Protein AF-A0A3M7K3W3-F1 (afdb_monomer)

Secondary structure (DSSP, 8-state):
------TTTTS-TT---TTS--SS--TTBGGGGTT-S----HHHHHHHHHHHHHHHSTTHHHHTT-HHHHHHHHTTS-HHHHHHHHHHHHHHS-EEEETTTEEE-SSSS-HHHHHHHHHHHHHHHHT-SS--BPTTSSS-EEE---GGGTT-S--PPPPPGGGGEETTEE-S-SS---PPEEEEEPTTS-EEE-SPPTT--TTTTHHHHHHHHHHHHHHHHHHHHHHHHHH----SS---B--BTT--------TT----PPBPPP---S-----GGGS---HHHHSTTT-EEE----EEE--BTTB-----PPP----------

Solvent-accessible surface area (backbone atoms only — not comparable to full-atom values): 20918 Å² total; per-residue (Å²): 129,86,80,84,84,50,94,70,67,95,51,63,97,78,65,72,79,64,100,67,70,88,72,76,66,45,99,53,40,58,82,58,43,81,88,62,98,77,87,75,52,74,61,53,53,51,48,35,49,53,45,41,55,49,70,68,40,85,65,33,77,60,45,65,73,36,66,79,57,28,56,65,50,47,78,74,49,69,62,71,52,59,53,51,47,35,57,44,24,76,72,69,51,37,38,79,45,38,77,81,29,43,58,52,56,92,62,54,70,45,71,69,56,53,50,54,44,52,60,47,50,47,58,55,54,75,70,52,90,67,85,49,52,41,86,91,48,80,78,25,32,34,50,63,58,43,70,92,57,65,84,75,65,86,81,76,78,83,75,65,76,78,83,50,47,58,97,86,38,75,74,67,65,93,86,62,86,84,67,54,20,40,30,40,45,43,97,89,64,43,42,45,72,77,51,61,51,73,59,49,58,66,79,88,39,41,69,49,52,55,47,51,28,53,50,50,34,46,42,46,66,48,49,23,51,18,51,24,31,55,74,42,90,75,63,80,59,79,81,78,51,82,48,50,64,88,75,65,98,69,96,65,96,62,92,85,73,74,68,88,57,59,72,59,77,80,67,70,65,82,86,72,82,80,73,55,90,84,55,71,45,49,62,68,78,77,28,38,92,76,33,45,77,45,76,81,84,60,67,48,80,57,68,43,95,93,44,72,74,81,95,73,77,88,90,75,92,83,78,88,76,91,69,93,123

Mean predicted aligned error: 11.79 Å

Foldseek 3Di:
DPDDDDVPPPADPPDDPPDPDQDPQDPFAVVSPPPDDDDAAPLRVQQLVLLVVLVPDVPSLVQLPVPVSVVVSVVRDQSVVSPVQSVVCVVQQKGDSRLLQDIDHPPLQDPVLVVLLVVLLVVLVVPDPDFDADPPQVRFKTFRALPVCPPVDDDDPQDDQVVQDDPNDRPDDSVDDFAFFWWAQDPVQFIAGPGDAHRDDCPVSVSNRVSVRSSVSSCQSSVQRSVLSNPDPDDQWDRNGWDFPPPDDDPDDDSPDPDPGDTDRTDGDNDDDDPSVVRGGHCCVVCNPPTDTHHDTDMGGDADPVRNDGPDDDDDDDDDDDDPD

Organism: Aspergillus flavus (NCBI:txid5059)

Sequence (325 aa):
MPEVKLPGFGLPLDYHYGFIEIYHPHILQQEDIQLIEKWCTYREILIMRVMNDITDEPEWNRKVFDEAISAKWRSKIVANEVEWKVDHYLATGHVVVFDPGVVKSDIAISEELQNALKDDVRKLEDILTEKDYHPGSGDRVVDLRCLDIIGQGIVIPVPQEESFTSNGLKQYSWEFQWLPCDVDLLDDGSCAIVSYINNLHPQQNARLYHVIEKIISQVIPLWNTTLTCVGLNYRRIPYNGVEREGSGDDSSEDKQSRQVKTIKVPEPGKFSPPRWNSSKFDLHDEFRDTGLQIIVKLANIELTPEKPEYYGGAWHVKVPSGTNL

Radius of gyration: 26.14 Å; Cα contacts (8 Å, |Δi|>4): 321; chains: 1; bounding box: 80×49×60 Å

InterPro domains:
  IPR025340 Protein of unknown function DUF4246 [PTHR33119] (23-318)
  IPR049192 Domain of unknown function DUF4246, C-terminal [PF14033] (76-144)
  IPR049192 Domain of unknown function DUF4246, C-terminal [PF14033] (146-318)
  IPR049207 Domain of unknown function DUF4246, N-terminal [PF21666] (6-75)

Structure (mmCIF, N/CA/C/O backbone):
data_AF-A0A3M7K3W3-F1
#
_entry.id   AF-A0A3M7K3W3-F1
#
loop_
_atom_site.group_PDB
_atom_site.id
_atom_site.type_symbol
_atom_site.label_atom_id
_atom_site.label_alt_id
_atom_site.label_comp_id
_atom_site.label_asym_id
_atom_site.label_entity_id
_atom_site.label_seq_id
_atom_site.pdbx_PDB_ins_code
_atom_site.Cartn_x
_atom_site.Cartn_y
_atom_site.Cartn_z
_atom_site.occupancy
_atom_site.B_iso_or_equiv
_atom_site.auth_seq_id
_atom_site.auth_comp_id
_atom_site.auth_asym_id
_atom_site.auth_atom_id
_atom_site.pdbx_PDB_model_num
ATOM 1 N N . MET A 1 1 ? 62.101 6.338 -4.860 1.00 46.72 1 MET A N 1
ATOM 2 C CA . MET A 1 1 ? 61.291 5.934 -3.689 1.00 46.72 1 MET A CA 1
ATOM 3 C C . MET A 1 1 ? 60.789 4.522 -3.950 1.00 46.72 1 MET A C 1
ATOM 5 O O . MET A 1 1 ? 60.448 4.274 -5.101 1.00 46.72 1 MET A O 1
ATOM 9 N N . PRO A 1 2 ? 60.813 3.593 -2.979 1.00 50.84 2 PRO A N 1
ATOM 10 C CA . PRO A 1 2 ? 60.260 2.260 -3.192 1.00 50.84 2 PRO A CA 1
ATOM 11 C C . PRO A 1 2 ? 58.748 2.378 -3.401 1.00 50.84 2 PRO A C 1
ATOM 13 O O . PRO A 1 2 ? 58.056 3.040 -2.631 1.00 50.84 2 PRO A O 1
ATOM 16 N N . GLU A 1 3 ? 58.267 1.795 -4.492 1.00 64.25 3 GLU A N 1
ATOM 17 C CA . GLU A 1 3 ? 56.859 1.785 -4.869 1.00 64.25 3 GLU A CA 1
ATOM 18 C C . GLU A 1 3 ? 56.077 0.962 -3.836 1.00 64.25 3 GLU A C 1
ATOM 20 O O . GLU A 1 3 ? 56.340 -0.226 -3.635 1.00 64.25 3 GLU A O 1
ATOM 25 N N . VAL A 1 4 ? 55.166 1.614 -3.113 1.00 63.50 4 VAL A N 1
ATOM 26 C CA . VAL A 1 4 ? 54.340 0.966 -2.091 1.00 63.50 4 VAL A CA 1
ATOM 27 C C . VAL A 1 4 ? 53.358 0.026 -2.794 1.00 63.50 4 VAL A C 1
ATOM 29 O O 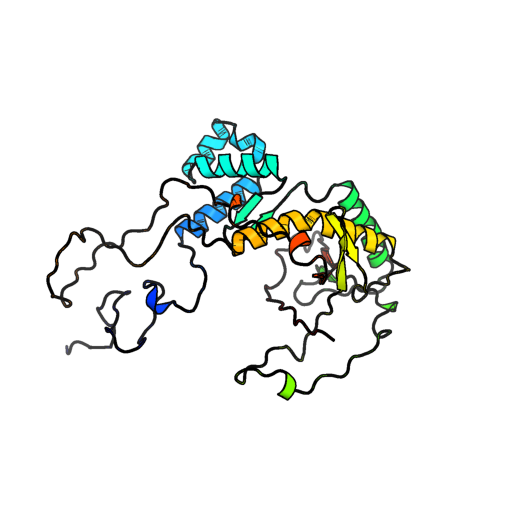. VAL A 1 4 ? 52.420 0.476 -3.446 1.00 63.50 4 VAL A O 1
ATOM 32 N N . LYS A 1 5 ? 53.574 -1.287 -2.668 1.00 57.31 5 LYS A N 1
ATOM 33 C CA . LYS A 1 5 ? 52.651 -2.320 -3.158 1.00 57.31 5 LYS A CA 1
ATOM 34 C C . LYS A 1 5 ? 51.713 -2.744 -2.032 1.00 57.31 5 LYS A C 1
ATOM 36 O O . LYS A 1 5 ? 52.063 -3.604 -1.227 1.00 57.31 5 LYS A O 1
ATOM 41 N N . LEU A 1 6 ? 50.537 -2.125 -1.969 1.00 64.12 6 LEU A N 1
ATOM 42 C CA . LEU A 1 6 ? 49.429 -2.579 -1.123 1.00 64.12 6 LEU A CA 1
ATOM 43 C C . LEU A 1 6 ? 48.460 -3.430 -1.962 1.00 64.12 6 LEU A C 1
ATOM 45 O O . LEU A 1 6 ? 48.263 -3.115 -3.140 1.00 64.12 6 LEU A O 1
ATOM 49 N N . PRO A 1 7 ? 47.832 -4.478 -1.394 1.00 61.97 7 PRO A N 1
ATOM 50 C CA . PRO A 1 7 ? 46.775 -5.219 -2.078 1.00 61.97 7 PRO A CA 1
ATOM 51 C C . PRO A 1 7 ? 45.687 -4.267 -2.596 1.00 61.97 7 PRO A C 1
ATOM 53 O O . PRO A 1 7 ? 45.143 -3.475 -1.831 1.00 61.97 7 PRO A O 1
ATOM 56 N N . GLY A 1 8 ? 45.411 -4.299 -3.904 1.00 63.28 8 GLY A N 1
ATOM 57 C CA . GLY A 1 8 ? 44.392 -3.444 -4.536 1.00 63.28 8 GLY A CA 1
ATOM 58 C C . GLY A 1 8 ? 44.883 -2.068 -5.011 1.00 63.28 8 GLY A C 1
ATOM 59 O O . GLY A 1 8 ? 44.204 -1.421 -5.804 1.00 63.28 8 GLY A O 1
ATOM 60 N N . PHE A 1 9 ? 46.063 -1.607 -4.586 1.00 66.25 9 PHE A N 1
ATOM 61 C CA . PHE A 1 9 ? 46.559 -0.272 -4.935 1.00 66.25 9 PHE A CA 1
ATOM 62 C C . PHE A 1 9 ? 46.992 -0.192 -6.407 1.00 66.25 9 PHE A C 1
ATOM 64 O O . PHE A 1 9 ? 47.833 -0.968 -6.858 1.00 66.25 9 PHE A O 1
ATOM 71 N N . GLY A 1 10 ? 46.409 0.750 -7.158 1.00 67.50 10 GLY A N 1
ATOM 72 C CA . GLY A 1 10 ? 46.642 0.919 -8.600 1.00 67.50 10 GLY A CA 1
ATOM 73 C C . GLY A 1 10 ? 45.848 -0.038 -9.498 1.00 67.50 10 GLY A C 1
ATOM 74 O O . GLY A 1 10 ? 46.000 0.012 -10.718 1.00 67.50 10 GLY A O 1
ATOM 75 N N . LEU A 1 11 ? 44.998 -0.893 -8.921 1.00 67.69 11 LEU A N 1
ATOM 76 C CA . LEU A 1 11 ? 44.129 -1.802 -9.665 1.00 67.69 11 LEU A CA 1
ATOM 77 C C . LEU A 1 11 ? 42.751 -1.158 -9.921 1.00 67.69 11 LEU A C 1
ATOM 79 O O . LEU A 1 11 ? 42.335 -0.282 -9.159 1.00 67.69 11 LEU A O 1
ATOM 83 N N . PRO A 1 12 ? 42.032 -1.553 -10.992 1.00 66.62 12 PRO A N 1
ATOM 84 C CA . PRO A 1 12 ? 40.659 -1.109 -11.229 1.00 66.62 12 PRO A CA 1
ATOM 85 C C . PRO A 1 12 ? 39.729 -1.418 -10.047 1.00 66.62 12 PRO A C 1
ATOM 87 O O . PRO A 1 12 ? 39.929 -2.402 -9.342 1.00 66.62 12 PRO A O 1
ATOM 90 N N . LEU A 1 13 ? 38.678 -0.609 -9.875 1.00 68.44 13 LEU A N 1
ATOM 91 C CA . LEU A 1 13 ? 37.694 -0.768 -8.793 1.00 68.44 13 LEU A CA 1
ATOM 92 C C . LEU A 1 13 ? 36.964 -2.126 -8.828 1.00 68.44 13 LEU A C 1
ATOM 94 O O . LEU A 1 13 ? 36.475 -2.581 -7.804 1.00 68.44 13 LEU A O 1
ATOM 98 N N . ASP A 1 14 ? 36.906 -2.762 -9.998 1.00 65.25 14 ASP A N 1
ATOM 99 C CA . ASP A 1 14 ? 36.322 -4.081 -10.251 1.00 65.25 14 ASP A CA 1
ATOM 100 C C . ASP A 1 14 ? 37.381 -5.197 -10.389 1.00 65.25 14 ASP A C 1
ATOM 102 O O . ASP A 1 14 ? 37.171 -6.201 -11.077 1.00 65.25 14 ASP A O 1
ATOM 106 N N . TYR A 1 15 ? 38.581 -4.993 -9.835 1.00 69.06 15 TYR A N 1
ATOM 107 C CA . TYR A 1 15 ? 39.631 -6.005 -9.853 1.00 69.06 15 TYR A CA 1
ATOM 108 C C . TYR A 1 15 ? 39.289 -7.158 -8.905 1.00 69.06 15 TYR A C 1
ATOM 110 O O . TYR A 1 15 ? 39.255 -6.981 -7.691 1.00 69.06 15 TYR A O 1
ATOM 118 N N . HIS A 1 16 ? 39.136 -8.354 -9.473 1.00 63.62 16 HIS A N 1
ATOM 119 C CA . HIS A 1 16 ? 38.827 -9.574 -8.734 1.00 63.62 16 HIS A CA 1
ATOM 120 C C . HIS A 1 16 ? 40.022 -10.546 -8.753 1.00 63.62 16 HIS A C 1
ATOM 122 O O . HIS A 1 16 ? 40.580 -10.842 -9.819 1.00 63.62 16 HIS A O 1
ATOM 128 N N . TYR A 1 17 ? 40.430 -11.044 -7.581 1.00 61.00 17 TYR A N 1
ATOM 129 C CA . TYR A 1 17 ? 41.612 -11.902 -7.384 1.00 61.00 17 TYR A CA 1
ATOM 130 C C . TYR A 1 17 ? 41.376 -13.379 -7.780 1.00 61.00 17 TYR A C 1
ATOM 132 O O . TYR A 1 17 ? 41.808 -14.289 -7.092 1.00 61.00 17 TYR A O 1
ATOM 140 N N . GLY A 1 18 ? 40.764 -13.657 -8.935 1.00 56.00 18 GLY A N 1
ATOM 141 C CA . GLY A 1 18 ? 40.627 -15.029 -9.456 1.00 56.00 18 GLY A CA 1
ATOM 142 C C . GLY A 1 18 ? 39.838 -16.009 -8.562 1.00 56.00 18 GLY A C 1
ATOM 143 O O . GLY A 1 18 ? 39.310 -15.647 -7.525 1.00 56.00 18 GLY A O 1
ATOM 144 N N . PHE A 1 19 ? 39.743 -17.270 -9.009 1.00 49.44 19 PHE A N 1
ATOM 145 C CA . PHE A 1 19 ? 38.803 -18.320 -8.557 1.00 49.44 19 PHE A CA 1
ATOM 146 C C . PHE A 1 19 ? 38.894 -18.788 -7.086 1.00 49.44 19 PHE A C 1
ATOM 148 O O . PHE A 1 19 ? 38.260 -19.784 -6.736 1.00 49.44 19 PHE A O 1
ATOM 155 N N . ILE A 1 20 ? 39.680 -18.139 -6.227 1.00 48.59 20 ILE A N 1
ATOM 156 C CA . ILE A 1 20 ? 39.909 -18.592 -4.851 1.00 48.59 20 ILE A CA 1
ATOM 157 C C . ILE A 1 20 ? 39.399 -17.524 -3.888 1.00 48.59 20 ILE A C 1
ATOM 159 O O . ILE A 1 20 ? 40.143 -16.625 -3.523 1.00 48.59 20 ILE A O 1
ATOM 163 N N . GLU A 1 21 ? 38.142 -17.701 -3.479 1.00 52.22 21 GLU A N 1
ATOM 164 C CA . GLU A 1 21 ? 37.478 -17.059 -2.338 1.00 52.22 21 GLU A CA 1
ATOM 165 C C . GLU A 1 21 ? 37.379 -15.520 -2.367 1.00 52.22 21 GLU A C 1
ATOM 167 O O . GLU A 1 21 ? 38.244 -14.791 -2.839 1.00 52.22 21 GLU A O 1
ATOM 172 N N . ILE A 1 22 ? 36.247 -15.023 -1.866 1.00 52.78 22 ILE A N 1
ATOM 173 C CA . ILE A 1 22 ? 35.753 -13.643 -1.962 1.00 52.78 22 ILE A CA 1
ATOM 174 C C . ILE A 1 22 ? 36.642 -12.691 -1.136 1.00 52.78 22 ILE A C 1
ATOM 176 O O . ILE A 1 22 ? 36.280 -12.230 -0.052 1.00 52.78 22 ILE A O 1
ATOM 180 N N . TYR A 1 23 ? 37.845 -12.399 -1.618 1.00 51.50 23 TYR A N 1
ATOM 181 C CA . TYR A 1 23 ? 38.693 -11.354 -1.064 1.00 51.50 23 TYR A CA 1
ATOM 182 C C . TYR A 1 23 ? 38.291 -10.017 -1.693 1.00 51.50 23 TYR A C 1
ATOM 184 O O . TYR A 1 23 ? 38.601 -9.750 -2.850 1.00 51.50 23 TYR A O 1
ATOM 192 N N . HIS A 1 24 ? 37.640 -9.169 -0.887 1.00 60.25 24 HIS A N 1
ATOM 193 C CA . HIS A 1 24 ? 37.162 -7.816 -1.226 1.00 60.25 24 HIS A CA 1
ATOM 194 C C . HIS A 1 24 ? 35.937 -7.771 -2.162 1.00 60.25 24 HIS A C 1
ATOM 196 O O . HIS A 1 24 ? 36.046 -7.247 -3.271 1.00 60.25 24 HIS A O 1
ATOM 202 N N . PRO A 1 25 ? 34.761 -8.256 -1.709 1.00 60.06 25 PRO A N 1
ATOM 203 C CA . PRO A 1 25 ? 33.539 -8.183 -2.505 1.00 60.06 25 PRO A CA 1
ATOM 204 C C . PRO A 1 25 ? 33.200 -6.731 -2.850 1.00 60.06 25 PRO A C 1
ATOM 206 O O . PRO A 1 25 ? 33.285 -5.843 -1.992 1.00 60.06 25 PRO A O 1
ATOM 209 N N . HIS A 1 26 ? 32.782 -6.484 -4.091 1.00 67.31 26 HIS A N 1
ATOM 210 C CA . HIS A 1 26 ? 32.361 -5.158 -4.536 1.00 67.31 26 HIS A CA 1
ATOM 211 C C . HIS A 1 26 ? 31.050 -5.197 -5.331 1.00 67.31 26 HIS A C 1
ATOM 213 O O . HIS A 1 26 ? 30.749 -6.138 -6.056 1.00 67.31 26 HIS A O 1
ATOM 219 N N . ILE A 1 27 ? 30.283 -4.103 -5.284 1.00 67.25 27 ILE A N 1
ATOM 220 C CA . ILE A 1 27 ? 28.938 -3.999 -5.892 1.00 67.25 27 ILE A CA 1
ATOM 221 C C . ILE A 1 27 ? 28.925 -3.968 -7.438 1.00 67.25 27 ILE A C 1
ATOM 223 O O . ILE A 1 27 ? 27.902 -3.710 -8.063 1.00 67.25 27 ILE A O 1
ATOM 227 N N . LEU A 1 28 ? 30.077 -4.193 -8.070 1.00 69.94 28 LEU A N 1
ATOM 228 C CA . LEU A 1 28 ? 30.257 -4.086 -9.525 1.00 69.94 28 LEU A CA 1
ATOM 229 C C . LEU A 1 28 ? 30.249 -5.440 -10.257 1.00 69.94 28 LEU A C 1
ATOM 231 O O . LEU A 1 28 ? 30.181 -5.453 -11.484 1.00 69.94 28 LEU A O 1
ATOM 235 N N . GLN A 1 29 ? 30.347 -6.565 -9.542 1.00 67.44 29 GLN A N 1
ATOM 236 C CA . GLN A 1 29 ? 30.322 -7.915 -10.121 1.00 67.44 29 GLN A CA 1
ATOM 237 C C . GLN A 1 29 ? 29.202 -8.715 -9.491 1.00 67.44 29 GLN A C 1
ATOM 239 O O . GLN A 1 29 ? 29.095 -8.731 -8.279 1.00 67.44 29 GLN A O 1
ATOM 244 N N . GLN A 1 30 ? 28.366 -9.370 -10.291 1.00 64.69 30 GLN A N 1
ATOM 245 C CA . GLN A 1 30 ? 27.182 -10.068 -9.790 1.00 64.69 30 GLN A CA 1
ATOM 246 C C . GLN A 1 30 ? 27.538 -11.211 -8.820 1.00 64.69 30 GLN A C 1
ATOM 248 O O . GLN A 1 30 ? 26.777 -11.503 -7.896 1.00 64.69 30 GLN A O 1
ATOM 253 N N . GLU A 1 31 ? 28.696 -11.839 -9.012 1.00 64.25 31 GLU A N 1
ATOM 254 C CA . GLU A 1 31 ? 29.191 -12.973 -8.234 1.00 64.25 31 GLU A CA 1
ATOM 255 C C . GLU A 1 31 ? 29.542 -12.594 -6.790 1.00 64.25 31 GLU A C 1
ATOM 257 O O . GLU A 1 31 ? 29.311 -13.387 -5.880 1.00 64.25 31 GLU A O 1
ATOM 262 N N . ASP A 1 32 ? 30.016 -11.368 -6.566 1.00 63.84 32 ASP A N 1
ATOM 263 C CA . ASP A 1 32 ? 30.368 -10.848 -5.237 1.00 63.84 32 ASP A CA 1
ATOM 264 C C . ASP A 1 32 ? 29.145 -10.435 -4.414 1.00 63.84 32 ASP A C 1
ATOM 266 O O . ASP A 1 32 ? 29.259 -10.058 -3.245 1.00 63.84 32 ASP A O 1
ATOM 270 N N . ILE A 1 33 ? 27.963 -10.489 -5.027 1.00 60.44 33 ILE A N 1
ATOM 271 C CA . ILE A 1 33 ? 26.745 -9.944 -4.453 1.00 60.44 33 ILE A CA 1
ATOM 272 C C . ILE A 1 33 ? 25.611 -10.964 -4.398 1.00 60.44 33 ILE A C 1
ATOM 274 O O . ILE A 1 33 ? 24.443 -10.621 -4.306 1.00 60.44 33 ILE A O 1
ATOM 278 N N . GLN A 1 34 ? 25.940 -12.250 -4.324 1.00 54.53 34 GLN A N 1
ATOM 279 C CA . GLN A 1 34 ? 24.981 -13.359 -4.200 1.00 54.53 34 GLN A CA 1
ATOM 280 C C . GLN A 1 34 ? 24.011 -13.283 -2.993 1.00 54.53 34 GLN A C 1
ATOM 282 O O . GLN A 1 34 ? 23.126 -14.125 -2.880 1.00 54.53 34 GLN A O 1
ATOM 287 N N . LEU A 1 35 ? 24.139 -12.287 -2.107 1.00 52.16 35 LEU A N 1
ATOM 288 C CA . LE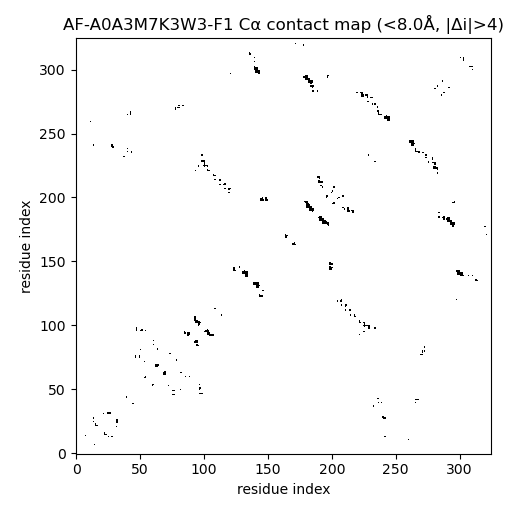U A 1 35 ? 23.322 -12.111 -0.902 1.00 52.16 35 LEU A CA 1
ATOM 289 C C . LEU A 1 35 ? 22.160 -11.105 -1.028 1.00 52.16 35 LEU A C 1
ATOM 291 O O . LEU A 1 35 ? 21.452 -10.919 -0.041 1.00 52.16 35 LEU A O 1
ATOM 295 N N . ILE A 1 36 ? 21.931 -10.446 -2.175 1.00 56.06 36 ILE A N 1
ATOM 296 C CA . ILE A 1 36 ? 20.749 -9.566 -2.337 1.00 56.06 36 ILE A CA 1
ATOM 297 C C . ILE A 1 36 ? 19.933 -9.955 -3.572 1.00 56.06 36 ILE A C 1
ATOM 299 O O . ILE A 1 36 ? 20.443 -10.074 -4.686 1.00 56.06 36 ILE A O 1
ATOM 303 N N . GLU A 1 37 ? 18.631 -10.136 -3.350 1.00 56.75 37 GLU A N 1
ATOM 304 C CA . GLU A 1 37 ? 17.681 -10.702 -4.313 1.00 56.75 37 GLU A CA 1
ATOM 305 C C . GLU A 1 37 ? 17.361 -9.762 -5.494 1.00 56.75 37 GLU A C 1
ATOM 307 O O . GLU A 1 37 ? 17.099 -10.231 -6.606 1.00 56.75 37 GLU A O 1
ATOM 312 N N . LYS A 1 38 ? 17.418 -8.431 -5.304 1.00 65.12 38 LYS A N 1
ATOM 313 C CA . LYS A 1 38 ? 17.091 -7.445 -6.355 1.00 65.12 38 LYS A CA 1
ATOM 314 C C . LYS A 1 38 ? 17.958 -6.182 -6.277 1.00 65.12 38 LYS A C 1
ATOM 316 O O . LYS A 1 38 ? 17.969 -5.476 -5.274 1.00 65.12 38 LYS A O 1
ATOM 321 N N . TRP A 1 39 ? 18.628 -5.866 -7.385 1.00 71.88 39 TRP A N 1
ATOM 322 C CA . TRP A 1 39 ? 19.461 -4.671 -7.570 1.00 71.88 39 TRP A CA 1
ATOM 323 C C . TRP A 1 39 ? 18.747 -3.656 -8.448 1.00 71.88 39 TRP A C 1
ATOM 325 O O . TRP A 1 39 ? 18.176 -4.028 -9.473 1.00 71.88 39 TRP A O 1
ATOM 335 N N . CYS A 1 40 ? 18.841 -2.375 -8.096 1.00 78.19 40 CYS A N 1
ATOM 336 C CA . CYS A 1 40 ? 18.400 -1.279 -8.955 1.00 78.19 40 CYS A CA 1
ATOM 337 C C . CYS A 1 40 ? 19.615 -0.449 -9.365 1.00 78.19 40 CYS A C 1
ATOM 339 O O . CYS A 1 40 ? 20.380 0.002 -8.512 1.00 78.19 40 CYS A O 1
ATOM 341 N N . THR A 1 41 ? 19.799 -0.226 -10.667 1.00 82.19 41 THR A N 1
ATOM 342 C CA . THR A 1 41 ? 20.822 0.711 -11.142 1.00 82.19 41 THR A CA 1
ATOM 343 C C . THR A 1 41 ? 20.467 2.132 -10.692 1.00 82.19 41 THR A C 1
ATOM 345 O O . THR A 1 41 ? 19.303 2.457 -10.460 1.00 82.19 41 THR A O 1
ATOM 348 N N . TYR A 1 42 ? 21.453 3.028 -10.600 1.00 83.38 42 TYR A N 1
ATOM 349 C CA . TYR A 1 42 ? 21.171 4.437 -10.293 1.00 83.38 42 TYR A CA 1
A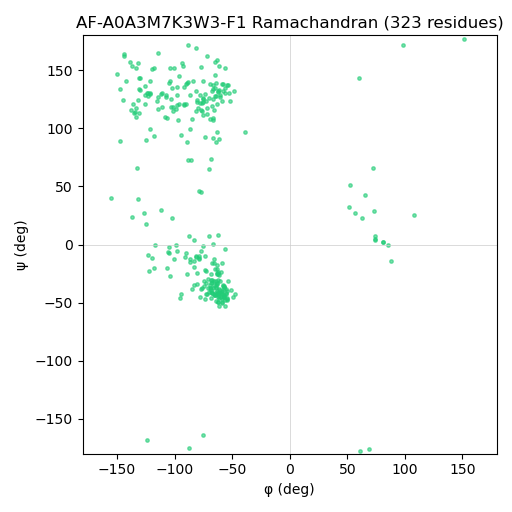TOM 350 C C . TYR A 1 42 ? 20.160 5.047 -11.280 1.00 83.38 42 TYR A C 1
ATOM 352 O O . TYR A 1 42 ? 19.256 5.783 -10.888 1.00 83.38 42 TYR A O 1
ATOM 360 N N . ARG A 1 43 ? 20.268 4.674 -12.561 1.00 84.88 43 ARG A N 1
ATOM 361 C CA . ARG A 1 43 ? 19.339 5.080 -13.614 1.00 84.88 43 ARG A CA 1
ATOM 362 C C . ARG A 1 43 ? 17.915 4.583 -13.356 1.00 84.88 43 ARG A C 1
ATOM 364 O O . ARG A 1 43 ? 16.979 5.357 -13.514 1.00 84.88 43 ARG A O 1
ATOM 371 N N . GLU A 1 44 ? 17.763 3.343 -12.899 1.00 85.25 44 GLU A N 1
ATOM 372 C CA . GLU A 1 44 ? 16.476 2.764 -12.505 1.00 85.25 44 GLU A CA 1
ATOM 373 C C . GLU A 1 44 ? 15.833 3.531 -11.340 1.00 85.25 44 GLU A C 1
ATOM 375 O O . GLU A 1 44 ? 14.662 3.897 -11.405 1.00 85.25 44 GLU A O 1
ATOM 380 N N . ILE A 1 45 ? 16.618 3.875 -10.314 1.00 86.75 45 ILE A N 1
ATOM 381 C CA . ILE A 1 45 ? 16.149 4.682 -9.175 1.00 86.75 45 ILE A CA 1
ATOM 382 C C . ILE A 1 45 ? 15.646 6.054 -9.640 1.00 86.75 45 ILE A C 1
ATOM 384 O O . ILE A 1 45 ? 14.617 6.527 -9.160 1.00 86.75 45 ILE A O 1
ATOM 388 N N . LEU A 1 46 ? 16.349 6.698 -10.576 1.00 87.38 46 LEU A N 1
ATOM 389 C CA . LEU A 1 46 ? 15.910 7.977 -11.135 1.00 87.38 46 LEU A CA 1
ATOM 390 C C . LEU A 1 46 ? 14.599 7.844 -11.914 1.00 87.38 46 LEU A C 1
ATOM 392 O O . LEU A 1 46 ? 13.720 8.681 -11.734 1.00 87.38 46 LEU A O 1
ATOM 396 N N . ILE A 1 47 ? 14.443 6.802 -12.735 1.00 86.06 47 ILE A N 1
ATOM 397 C CA . ILE A 1 47 ? 13.199 6.572 -13.486 1.00 86.06 47 ILE A CA 1
ATOM 398 C C . ILE A 1 47 ? 12.030 6.361 -12.521 1.00 86.06 47 ILE A C 1
ATOM 400 O O . ILE A 1 47 ? 11.000 7.013 -12.680 1.00 86.06 47 ILE A O 1
ATOM 404 N N . MET A 1 48 ? 12.203 5.537 -11.482 1.00 87.75 48 MET A N 1
ATOM 405 C CA . MET A 1 48 ? 11.165 5.324 -10.469 1.00 87.75 48 MET A CA 1
ATOM 406 C C . MET A 1 48 ? 10.801 6.613 -9.717 1.00 87.75 48 MET A C 1
ATOM 408 O O . MET A 1 48 ? 9.628 6.850 -9.448 1.00 87.75 48 MET A O 1
ATOM 412 N N . ARG A 1 49 ? 11.776 7.483 -9.415 1.00 89.00 49 ARG A N 1
ATOM 413 C CA . ARG A 1 49 ? 11.505 8.792 -8.794 1.00 89.00 49 ARG A CA 1
ATOM 414 C C . ARG A 1 49 ? 10.679 9.696 -9.697 1.00 89.00 49 ARG A C 1
ATOM 416 O O . ARG A 1 49 ? 9.668 10.217 -9.252 1.00 89.00 49 ARG A O 1
ATOM 423 N N . VAL A 1 50 ? 11.058 9.833 -10.969 1.00 87.62 50 VAL A N 1
ATOM 424 C CA . VAL A 1 50 ? 10.273 10.651 -11.907 1.00 87.62 50 VAL A CA 1
ATOM 425 C C . VAL A 1 50 ? 8.880 10.045 -12.112 1.00 87.62 50 VAL A C 1
ATOM 427 O O . VAL A 1 50 ? 7.908 10.783 -12.235 1.00 87.62 50 VAL A O 1
ATOM 430 N N . MET A 1 51 ? 8.753 8.714 -12.108 1.00 87.44 51 MET A N 1
ATOM 431 C CA . MET A 1 51 ? 7.451 8.052 -12.166 1.00 87.44 51 MET A CA 1
ATOM 432 C C . MET A 1 51 ? 6.591 8.368 -10.939 1.00 87.44 51 MET A C 1
ATOM 434 O O . MET A 1 51 ? 5.403 8.652 -11.088 1.00 87.44 51 MET A O 1
ATOM 438 N N . ASN A 1 52 ? 7.181 8.356 -9.742 1.00 90.69 52 ASN A N 1
ATOM 439 C CA . ASN A 1 52 ? 6.501 8.782 -8.523 1.00 90.69 52 ASN A CA 1
ATOM 440 C C . ASN A 1 52 ? 6.019 10.231 -8.642 1.00 90.69 52 ASN A C 1
ATOM 442 O O . ASN A 1 52 ? 4.831 10.471 -8.460 1.00 90.69 52 ASN A O 1
ATOM 446 N N . ASP A 1 53 ? 6.900 11.146 -9.055 1.00 89.44 53 ASP A N 1
ATOM 447 C CA . ASP A 1 53 ? 6.572 12.566 -9.219 1.00 89.44 53 ASP A CA 1
ATOM 448 C C . ASP A 1 53 ? 5.419 12.774 -10.213 1.00 89.44 53 ASP A C 1
ATOM 450 O O . ASP A 1 53 ? 4.485 13.516 -9.932 1.00 89.44 53 ASP A O 1
ATOM 454 N N . ILE A 1 54 ? 5.444 12.095 -11.368 1.00 87.69 54 ILE A N 1
ATOM 455 C CA . ILE A 1 54 ? 4.358 12.183 -12.357 1.00 87.69 54 ILE A CA 1
ATOM 456 C C . ILE A 1 54 ? 3.054 11.666 -11.767 1.00 87.69 54 ILE A C 1
ATOM 458 O O . ILE A 1 54 ? 2.017 12.288 -11.950 1.00 87.69 54 ILE A O 1
ATOM 462 N N . THR A 1 55 ? 3.092 10.526 -11.086 1.00 89.62 55 THR A N 1
ATOM 463 C CA . THR A 1 55 ? 1.881 9.889 -10.558 1.00 89.62 55 THR A CA 1
ATOM 464 C C . THR A 1 55 ? 1.371 10.543 -9.267 1.00 89.62 55 THR A C 1
ATOM 466 O O . THR A 1 55 ? 0.293 10.179 -8.815 1.00 89.62 55 THR A O 1
ATOM 469 N N . ASP A 1 56 ? 2.130 11.453 -8.644 1.00 90.44 56 ASP A N 1
ATOM 470 C CA . ASP A 1 56 ? 1.696 12.304 -7.517 1.00 90.44 56 ASP A CA 1
ATOM 471 C C . ASP A 1 56 ? 1.007 13.595 -7.995 1.00 90.44 56 ASP A C 1
ATOM 473 O O . ASP A 1 56 ? 0.329 14.272 -7.219 1.00 90.44 56 ASP A O 1
ATOM 477 N N . GLU A 1 57 ? 1.149 13.954 -9.274 1.00 89.06 57 GLU A N 1
ATOM 478 C CA . GLU A 1 57 ? 0.466 15.116 -9.834 1.00 89.06 57 GLU A CA 1
ATOM 479 C C . GLU A 1 57 ? -1.057 14.888 -9.885 1.00 89.06 57 GLU A C 1
ATOM 481 O O . GLU A 1 57 ? -1.525 13.878 -10.425 1.00 89.06 57 GLU A O 1
ATOM 486 N N . PRO A 1 58 ? -1.876 15.853 -9.428 1.00 88.38 58 PRO A N 1
ATOM 487 C CA . PRO A 1 58 ? -3.325 15.756 -9.557 1.00 88.38 58 PRO A CA 1
ATOM 488 C C . PRO A 1 58 ? -3.739 15.556 -11.017 1.00 88.38 58 PRO A C 1
ATOM 490 O O . PRO A 1 58 ? -3.241 16.254 -11.905 1.00 88.38 58 PRO A O 1
ATOM 493 N N . GLU A 1 59 ? -4.664 14.630 -11.270 1.00 87.88 59 GLU A N 1
ATOM 494 C CA . GLU A 1 59 ? -5.140 14.281 -12.619 1.00 87.88 59 GLU A CA 1
ATOM 495 C C . GLU A 1 59 ? -4.030 13.834 -13.598 1.00 87.88 59 GLU A C 1
ATOM 497 O O . GLU A 1 59 ? -4.173 13.992 -14.817 1.00 87.88 59 GLU A O 1
ATOM 502 N N . TRP A 1 60 ? -2.914 13.279 -13.109 1.00 88.62 60 TRP A N 1
ATOM 503 C CA . TRP A 1 60 ? -1.805 12.800 -13.950 1.00 88.62 60 TRP A CA 1
ATOM 504 C C . TRP A 1 60 ? -2.259 11.865 -15.081 1.00 88.62 60 TRP A C 1
ATOM 506 O O . TRP A 1 60 ? -1.796 11.982 -16.217 1.00 88.62 60 TRP A O 1
ATOM 516 N N . ASN A 1 61 ? -3.230 10.996 -14.788 1.00 85.75 61 ASN A N 1
ATOM 517 C CA . ASN A 1 61 ? -3.821 10.029 -15.710 1.00 85.75 61 ASN A CA 1
ATOM 518 C C . ASN A 1 61 ? -4.553 10.683 -16.894 1.00 85.75 61 ASN A C 1
ATOM 520 O O . ASN A 1 61 ? -4.741 10.048 -17.927 1.00 85.75 61 ASN A O 1
ATOM 524 N N . ARG A 1 62 ? -4.959 11.951 -16.767 1.00 85.88 62 ARG A N 1
ATOM 525 C CA . ARG A 1 62 ? -5.521 12.755 -17.865 1.00 85.88 62 ARG A CA 1
ATOM 526 C C . ARG A 1 62 ? -4.440 13.596 -18.535 1.00 85.88 62 ARG A C 1
ATOM 528 O O . ARG A 1 62 ? -4.388 13.677 -19.759 1.00 85.88 62 ARG A O 1
ATOM 535 N N . LYS A 1 63 ? -3.569 14.204 -17.726 1.00 85.94 63 LYS A N 1
ATOM 536 C CA . LYS A 1 63 ? -2.495 15.104 -18.171 1.00 85.94 63 LYS A CA 1
ATOM 537 C C . LYS A 1 63 ? -1.451 14.413 -19.057 1.00 85.94 63 LYS A C 1
ATOM 539 O O . LYS A 1 63 ? -0.854 15.090 -19.887 1.00 85.94 63 LYS A O 1
ATOM 544 N N . VAL A 1 64 ? -1.271 13.092 -18.949 1.00 80.25 64 VAL A N 1
ATOM 545 C CA . VAL A 1 64 ? -0.359 12.323 -19.825 1.00 80.25 64 VAL A CA 1
ATOM 546 C C . VAL A 1 64 ? -0.753 12.345 -21.309 1.00 80.25 64 VAL A C 1
ATOM 548 O O . VAL A 1 64 ? 0.050 12.004 -22.172 1.00 80.25 64 VAL A O 1
ATOM 551 N N . PHE A 1 65 ? -1.997 12.701 -21.629 1.00 78.62 65 PHE A N 1
ATOM 552 C CA . PHE A 1 65 ? -2.458 12.800 -23.016 1.00 78.62 65 PHE A CA 1
ATOM 553 C C . PHE A 1 65 ? -2.418 14.239 -23.542 1.00 78.62 65 PHE A C 1
ATOM 555 O O . PHE A 1 65 ? -2.656 14.471 -24.726 1.00 78.62 65 PHE A O 1
ATOM 562 N N . ASP A 1 66 ? -2.103 15.215 -22.686 1.00 83.44 66 ASP A N 1
ATOM 563 C CA . ASP A 1 66 ? -1.852 16.589 -23.107 1.00 83.44 66 ASP A CA 1
ATOM 564 C C . ASP A 1 66 ? -0.425 16.688 -23.655 1.00 83.44 66 ASP A C 1
ATOM 566 O O . ASP A 1 66 ? 0.549 16.465 -22.936 1.00 83.44 66 ASP A O 1
ATOM 570 N N . GLU A 1 67 ? -0.288 17.025 -24.936 1.00 80.50 67 GLU A N 1
ATOM 571 C CA . GLU A 1 67 ? 1.009 17.059 -25.618 1.00 80.50 67 GLU A CA 1
ATOM 572 C C . GLU A 1 67 ? 1.970 18.101 -25.016 1.00 80.50 67 GLU A C 1
ATOM 574 O O . GLU A 1 67 ? 3.176 17.863 -24.946 1.00 80.50 67 GLU A O 1
ATOM 579 N N . ALA A 1 68 ? 1.466 19.234 -24.517 1.00 81.88 68 ALA A N 1
ATOM 580 C CA . ALA A 1 68 ? 2.300 20.282 -23.931 1.00 81.88 68 ALA A CA 1
ATOM 581 C C . ALA A 1 68 ? 2.829 19.891 -22.542 1.00 81.88 68 ALA A C 1
ATOM 583 O O . ALA A 1 68 ? 3.964 20.234 -22.189 1.00 81.88 68 ALA A O 1
ATOM 584 N N . ILE A 1 69 ? 2.030 19.169 -21.752 1.00 77.81 69 ILE A N 1
ATOM 585 C CA . ILE A 1 69 ? 2.451 18.622 -20.454 1.00 77.81 69 ILE A CA 1
ATOM 586 C C . ILE A 1 69 ? 3.386 17.429 -20.671 1.00 77.81 69 ILE A C 1
ATOM 588 O O . ILE A 1 69 ? 4.486 17.378 -20.115 1.00 77.81 69 ILE A O 1
ATOM 592 N N . SER A 1 70 ? 3.000 16.519 -21.556 1.00 73.19 70 SER A N 1
ATOM 593 C CA . SER A 1 70 ? 3.731 15.285 -21.841 1.00 73.19 70 SER A CA 1
ATOM 594 C C . SER A 1 70 ? 5.080 15.549 -22.486 1.00 73.19 70 SER A C 1
ATOM 596 O O . SER A 1 70 ? 6.042 14.866 -22.155 1.00 73.19 70 SER A O 1
ATOM 598 N N . ALA A 1 71 ? 5.220 16.578 -23.325 1.00 75.75 71 ALA A N 1
ATOM 599 C CA . ALA A 1 71 ? 6.520 16.992 -23.852 1.00 75.75 71 ALA A CA 1
ATOM 600 C C . ALA A 1 71 ? 7.520 17.352 -22.735 1.00 75.75 71 ALA A C 1
ATOM 602 O O . ALA A 1 71 ? 8.706 17.028 -22.836 1.00 75.75 71 ALA A O 1
ATOM 603 N N . LYS A 1 72 ? 7.054 17.950 -21.627 1.00 75.56 72 LYS A N 1
ATOM 604 C CA . LYS A 1 72 ? 7.907 18.233 -20.459 1.00 75.56 72 LYS A CA 1
ATOM 605 C C . LYS A 1 72 ? 8.323 16.943 -19.749 1.00 75.56 72 LYS A C 1
ATOM 607 O O . LYS A 1 72 ? 9.473 16.835 -19.324 1.00 75.56 72 LYS A O 1
ATOM 612 N N . TRP A 1 73 ? 7.430 15.957 -19.662 1.00 72.00 73 TRP A N 1
ATOM 613 C CA . TRP A 1 73 ? 7.688 14.657 -19.026 1.00 72.00 73 TRP A CA 1
ATOM 614 C C . TRP A 1 73 ? 8.544 13.712 -19.889 1.00 72.00 73 TRP A C 1
ATOM 616 O O . TRP A 1 73 ? 9.451 13.062 -19.370 1.00 72.00 73 TRP A O 1
ATOM 626 N N . ARG A 1 74 ? 8.350 13.699 -21.214 1.00 67.38 74 ARG A N 1
ATOM 627 C CA . ARG A 1 74 ? 9.098 12.885 -22.195 1.00 67.38 74 ARG A CA 1
ATOM 628 C C . ARG A 1 74 ? 10.585 13.225 -22.258 1.00 67.38 74 ARG A C 1
ATOM 630 O O . ARG A 1 74 ? 11.389 12.366 -22.593 1.00 67.38 74 ARG A O 1
ATOM 637 N N . SER A 1 75 ? 10.976 14.441 -21.874 1.00 64.56 75 SER A N 1
ATOM 638 C CA . SER A 1 75 ? 12.396 14.790 -21.714 1.00 64.56 75 SER A CA 1
ATOM 639 C C . SER A 1 75 ? 13.096 14.020 -20.578 1.00 64.56 75 SER A C 1
ATOM 641 O O . SER A 1 75 ? 14.323 14.043 -20.494 1.00 64.56 75 SER A O 1
ATOM 643 N N . LYS A 1 76 ? 12.332 13.333 -19.710 1.00 59.03 76 LYS A N 1
ATOM 644 C CA . LYS A 1 76 ? 12.820 12.669 -18.493 1.00 59.03 76 LYS A CA 1
ATOM 645 C C . LYS A 1 76 ? 12.619 11.141 -18.465 1.00 59.03 76 LYS A C 1
ATOM 647 O O . LYS A 1 76 ? 13.315 10.494 -17.687 1.00 59.03 76 LYS A O 1
ATOM 652 N N . ILE A 1 77 ? 11.710 10.556 -19.264 1.00 66.62 77 ILE A N 1
ATOM 653 C CA . ILE A 1 77 ? 11.347 9.112 -19.232 1.00 66.62 77 ILE A CA 1
ATOM 654 C C . ILE A 1 77 ? 11.044 8.552 -20.644 1.00 66.62 77 ILE A C 1
ATOM 656 O O . ILE A 1 77 ? 10.789 9.292 -21.592 1.00 66.62 77 ILE A O 1
ATOM 660 N N . VAL A 1 78 ? 11.028 7.219 -20.766 1.00 66.31 78 VAL A N 1
ATOM 661 C CA . VAL A 1 78 ? 10.499 6.439 -21.896 1.00 66.31 78 VAL A CA 1
ATOM 662 C C . VAL A 1 78 ? 8.967 6.589 -22.011 1.00 66.31 78 VAL A C 1
ATOM 664 O O . VAL A 1 78 ? 8.227 6.032 -21.206 1.00 66.31 78 VAL A O 1
ATOM 667 N N . ALA A 1 79 ? 8.485 7.308 -23.032 1.00 68.69 79 ALA A N 1
ATOM 668 C CA . ALA A 1 79 ? 7.064 7.654 -23.230 1.00 68.69 79 ALA A CA 1
ATOM 669 C C . ALA A 1 79 ? 6.077 6.474 -23.077 1.00 68.69 79 ALA A C 1
ATOM 671 O O . ALA A 1 79 ? 5.062 6.607 -22.399 1.00 68.69 79 ALA A O 1
ATOM 672 N N . ASN A 1 80 ? 6.419 5.307 -23.633 1.00 80.56 80 ASN A N 1
ATOM 673 C CA . ASN A 1 80 ? 5.551 4.124 -23.651 1.00 80.56 80 ASN A CA 1
ATOM 674 C C . ASN A 1 80 ? 5.202 3.586 -22.253 1.00 80.56 80 ASN A C 1
ATOM 676 O O . ASN A 1 80 ? 4.195 2.904 -22.090 1.00 80.56 80 ASN A O 1
ATOM 680 N N . GLU A 1 81 ? 6.047 3.835 -21.251 1.00 84.69 81 GLU A N 1
ATOM 681 C CA . GLU A 1 81 ? 5.797 3.339 -19.900 1.00 84.69 81 GLU A CA 1
ATOM 682 C C . GLU A 1 81 ? 4.672 4.103 -19.205 1.00 84.69 81 GLU A C 1
ATOM 684 O O . GLU A 1 81 ? 3.834 3.498 -18.538 1.00 84.69 81 GLU A O 1
ATOM 689 N N . VAL A 1 82 ? 4.656 5.430 -19.354 1.00 82.75 82 VAL A N 1
ATOM 690 C CA . VAL A 1 82 ? 3.656 6.275 -18.693 1.00 82.75 82 VAL A CA 1
ATOM 691 C C . VAL A 1 82 ? 2.272 5.997 -19.282 1.00 82.75 82 VAL A C 1
ATOM 693 O O . VAL A 1 82 ? 1.313 5.844 -18.533 1.00 82.75 82 VAL A O 1
ATOM 696 N N . GLU A 1 83 ? 2.189 5.842 -20.607 1.00 83.62 83 GLU A N 1
ATOM 697 C CA . GLU A 1 83 ? 0.960 5.447 -21.309 1.00 83.62 83 GLU A CA 1
ATOM 698 C C . GLU A 1 83 ? 0.449 4.088 -20.809 1.00 83.62 83 GLU A C 1
ATOM 700 O O . GLU A 1 83 ? -0.699 3.978 -20.382 1.00 83.62 83 GLU A O 1
ATOM 705 N N . TRP A 1 84 ? 1.324 3.079 -20.737 1.00 86.88 84 TRP A N 1
ATOM 706 C CA . TRP A 1 84 ? 0.950 1.760 -20.224 1.00 86.88 84 TRP A CA 1
ATOM 707 C C . TRP A 1 84 ? 0.470 1.795 -18.763 1.00 86.88 84 TRP A C 1
ATOM 709 O O . TRP A 1 84 ? -0.484 1.103 -18.403 1.00 86.88 84 TRP A O 1
ATOM 719 N N . LYS A 1 85 ? 1.099 2.609 -17.904 1.00 87.75 85 LYS A N 1
ATOM 720 C CA . LYS A 1 85 ? 0.657 2.773 -16.510 1.00 87.75 85 LYS A CA 1
ATOM 721 C C . LYS A 1 85 ? -0.696 3.473 -16.410 1.00 87.75 85 LYS A C 1
ATOM 723 O O . LYS A 1 85 ? -1.442 3.161 -15.484 1.00 87.75 85 LYS A O 1
ATOM 728 N N . VAL A 1 86 ? -1.037 4.368 -17.339 1.00 86.94 86 VAL A N 1
ATOM 729 C CA . VAL A 1 86 ? -2.386 4.946 -17.403 1.00 86.94 86 VAL A CA 1
ATOM 730 C C . VAL A 1 86 ? -3.414 3.912 -17.820 1.00 86.94 86 VAL A C 1
ATOM 732 O O . VAL A 1 86 ? -4.434 3.804 -17.145 1.00 86.94 86 VAL A O 1
ATOM 735 N N . ASP A 1 87 ? -3.141 3.110 -18.848 1.00 86.19 87 ASP A N 1
ATOM 736 C CA . ASP A 1 87 ? -4.049 2.029 -19.246 1.00 86.19 87 ASP A CA 1
ATOM 737 C C . ASP A 1 87 ? -4.302 1.062 -18.083 1.00 86.19 87 ASP A C 1
ATOM 739 O O . ASP A 1 87 ? -5.445 0.692 -17.807 1.00 86.19 87 ASP A O 1
ATOM 743 N N . HIS A 1 88 ? -3.246 0.703 -17.346 1.00 87.88 88 HIS A N 1
ATOM 744 C CA . HIS A 1 88 ? -3.393 -0.105 -16.142 1.00 87.88 88 HIS A CA 1
ATOM 745 C C . HIS A 1 88 ? -4.225 0.596 -15.066 1.00 87.88 88 HIS A C 1
ATOM 747 O O . HIS A 1 88 ? -5.169 -0.003 -14.561 1.00 87.88 88 HIS A O 1
ATOM 753 N N . TYR A 1 89 ? -3.921 1.856 -14.748 1.00 88.88 89 TYR A N 1
ATOM 754 C CA . TYR A 1 89 ? -4.654 2.623 -13.741 1.00 88.88 89 TYR A CA 1
ATOM 755 C C . TYR A 1 89 ? -6.142 2.748 -14.081 1.00 88.88 89 TYR A C 1
ATOM 757 O O . TYR A 1 89 ? -6.989 2.601 -13.205 1.00 88.88 89 TYR A O 1
ATOM 765 N N . LEU A 1 90 ? -6.484 2.969 -15.352 1.00 87.88 90 LEU A N 1
ATOM 766 C CA . LEU A 1 90 ? -7.873 3.011 -15.809 1.00 87.88 90 LEU A CA 1
ATOM 767 C C . LEU A 1 90 ? -8.569 1.649 -15.685 1.00 87.88 90 LEU A C 1
ATOM 769 O O . LEU A 1 90 ? -9.774 1.607 -15.445 1.00 87.88 90 LEU A O 1
ATOM 773 N N . ALA A 1 91 ? -7.830 0.548 -15.834 1.00 87.69 91 ALA A N 1
ATOM 774 C CA . ALA A 1 91 ? -8.366 -0.803 -15.711 1.00 87.69 91 ALA A CA 1
ATOM 775 C C . ALA A 1 91 ? -8.511 -1.278 -14.254 1.00 87.69 91 ALA A C 1
ATOM 777 O O . ALA A 1 91 ? -9.429 -2.042 -13.960 1.00 87.69 91 ALA A O 1
ATOM 778 N N . THR A 1 92 ? -7.613 -0.872 -13.351 1.00 88.94 92 THR A N 1
ATOM 779 C CA . THR A 1 92 ? -7.507 -1.445 -11.992 1.00 88.94 92 THR A CA 1
ATOM 780 C C . THR A 1 92 ? -7.717 -0.448 -10.859 1.00 88.94 92 THR A C 1
ATOM 782 O O . THR A 1 92 ? -7.839 -0.850 -9.701 1.00 88.94 92 THR A O 1
ATOM 785 N N . GLY A 1 93 ? -7.731 0.848 -11.162 1.00 90.56 93 GLY A N 1
ATOM 786 C CA . GLY A 1 93 ? -7.838 1.923 -10.182 1.00 90.56 93 GLY A CA 1
ATOM 787 C C . GLY A 1 93 ? -6.574 2.171 -9.359 1.00 90.56 93 GLY A C 1
ATOM 788 O O . GLY A 1 93 ? -6.622 2.945 -8.406 1.00 90.56 93 GLY A O 1
ATOM 789 N N . HIS A 1 94 ? -5.447 1.532 -9.677 1.00 92.56 94 HIS A N 1
ATOM 790 C CA . HIS A 1 94 ? -4.187 1.710 -8.955 1.00 92.56 94 HIS A CA 1
ATOM 791 C C . HIS A 1 94 ? -2.980 1.644 -9.892 1.00 92.56 94 HIS A C 1
ATOM 793 O O . HIS A 1 94 ? -3.067 1.184 -11.028 1.00 92.56 94 HIS A O 1
ATOM 799 N N . VAL A 1 95 ? -1.838 2.150 -9.431 1.00 92.12 95 VAL A N 1
ATOM 800 C CA . VAL A 1 95 ? -0.608 2.236 -10.222 1.00 92.12 95 VAL A CA 1
ATOM 801 C C . VAL A 1 95 ? 0.575 1.682 -9.441 1.00 92.12 95 VAL A C 1
ATOM 803 O O . VAL A 1 95 ? 0.780 2.005 -8.271 1.00 92.12 95 VAL A O 1
ATOM 806 N N . VAL A 1 96 ? 1.379 0.851 -10.105 1.00 89.69 96 VAL A N 1
ATOM 807 C CA . VAL A 1 96 ? 2.684 0.416 -9.592 1.00 89.69 96 VAL A CA 1
ATOM 808 C C . VAL A 1 96 ? 3.675 1.551 -9.795 1.00 89.69 96 VAL A C 1
ATOM 810 O O . VAL A 1 96 ? 3.968 1.922 -10.933 1.00 89.69 96 VAL A O 1
ATOM 813 N N . VAL A 1 97 ? 4.189 2.110 -8.709 1.00 86.44 97 VAL A N 1
ATOM 814 C CA . VAL A 1 97 ? 5.090 3.268 -8.746 1.00 86.44 97 VAL A CA 1
ATOM 815 C C . VAL A 1 97 ? 6.544 2.833 -8.709 1.00 86.44 97 VAL A C 1
ATOM 817 O O . VAL A 1 97 ? 7.350 3.299 -9.511 1.00 86.44 97 VAL A O 1
ATOM 820 N N . PHE A 1 98 ? 6.859 1.900 -7.811 1.00 82.94 98 PHE A N 1
ATOM 821 C CA . PHE A 1 98 ? 8.187 1.316 -7.706 1.00 82.94 98 PHE A CA 1
ATOM 822 C C . PHE A 1 98 ? 8.10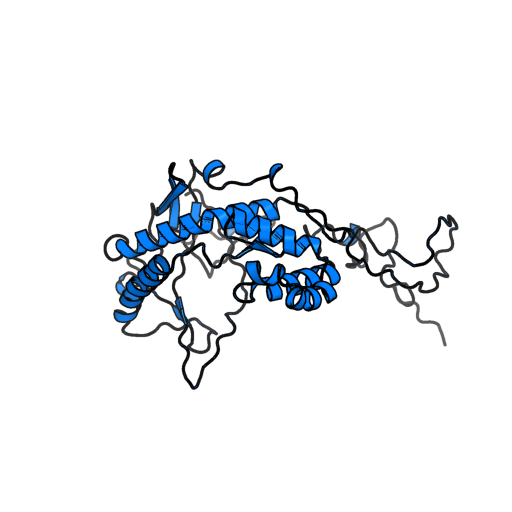1 -0.171 -8.045 1.00 82.94 98 PHE A C 1
ATOM 824 O O . PHE A 1 98 ? 7.367 -0.925 -7.403 1.00 82.94 98 PHE A O 1
ATOM 831 N N . ASP A 1 99 ? 8.887 -0.595 -9.034 1.00 76.50 99 ASP A N 1
ATOM 832 C CA . ASP A 1 99 ? 8.927 -1.971 -9.547 1.00 76.50 99 ASP A CA 1
ATOM 833 C C . ASP A 1 99 ? 9.295 -3.056 -8.501 1.00 76.50 99 ASP A C 1
ATOM 835 O O . ASP A 1 99 ? 9.040 -4.238 -8.748 1.00 76.50 99 ASP A O 1
ATOM 839 N N . PRO A 1 100 ? 9.863 -2.738 -7.318 1.00 76.31 100 PRO A N 1
ATOM 840 C CA . PRO A 1 100 ? 9.897 -3.648 -6.168 1.00 76.31 100 PRO A CA 1
ATOM 841 C C . PRO A 1 100 ? 8.537 -3.971 -5.522 1.00 76.31 100 PRO A C 1
ATOM 843 O O . PRO A 1 100 ? 8.519 -4.725 -4.558 1.00 76.31 100 PRO A O 1
ATOM 846 N N . GLY A 1 101 ? 7.419 -3.434 -6.021 1.00 84.19 101 GLY A N 1
ATOM 847 C CA . GLY A 1 101 ? 6.069 -3.763 -5.545 1.00 84.19 101 GLY A CA 1
ATOM 848 C C . GLY A 1 101 ? 5.385 -2.664 -4.737 1.00 84.19 101 GLY A C 1
ATOM 849 O O . GLY A 1 101 ? 4.503 -2.954 -3.937 1.00 84.19 101 GLY A O 1
ATOM 850 N N . VAL A 1 102 ? 5.746 -1.396 -4.933 1.00 89.06 102 VAL A N 1
ATOM 851 C CA . VAL A 1 102 ? 5.026 -0.285 -4.291 1.00 89.06 102 VAL A CA 1
ATOM 852 C C . VAL A 1 102 ? 3.890 0.169 -5.197 1.00 89.06 102 VAL A C 1
ATOM 854 O O . VAL A 1 102 ? 4.122 0.586 -6.335 1.00 89.06 102 VAL A O 1
ATOM 857 N N . VAL A 1 103 ? 2.669 0.107 -4.674 1.00 92.06 103 VAL A N 1
ATOM 858 C CA . VAL A 1 103 ? 1.426 0.406 -5.389 1.00 92.06 103 VAL A CA 1
ATOM 859 C C . VAL A 1 103 ? 0.689 1.530 -4.672 1.00 92.06 103 VAL A C 1
ATOM 861 O O . VAL A 1 103 ? 0.647 1.546 -3.443 1.00 92.06 103 VAL A O 1
ATOM 864 N N . LYS A 1 104 ? 0.091 2.455 -5.427 1.00 93.12 104 LYS A N 1
ATOM 865 C CA . LYS A 1 104 ? -0.784 3.500 -4.878 1.00 93.12 104 LYS A CA 1
ATOM 866 C C . LYS A 1 104 ? -2.093 3.616 -5.647 1.00 93.12 104 LYS A C 1
ATOM 868 O O . LYS A 1 104 ? -2.173 3.247 -6.819 1.00 93.12 104 LYS A O 1
ATOM 873 N N . SER A 1 105 ? -3.107 4.148 -4.979 1.00 93.44 105 SER A N 1
ATOM 874 C CA . SER A 1 105 ? -4.412 4.456 -5.555 1.00 93.44 105 SER A CA 1
ATOM 875 C C . SER A 1 105 ? -5.001 5.676 -4.868 1.00 93.44 105 SER A C 1
ATOM 877 O O . SER A 1 105 ? -5.034 5.723 -3.639 1.00 93.44 105 SER A O 1
ATOM 879 N N . ASP A 1 106 ? -5.528 6.603 -5.663 1.00 90.38 106 ASP A N 1
ATOM 880 C CA . ASP A 1 106 ? -6.254 7.774 -5.161 1.00 90.38 106 ASP A CA 1
ATOM 881 C C . ASP A 1 106 ? -7.759 7.506 -5.008 1.00 90.38 106 ASP A C 1
ATOM 883 O O . ASP A 1 106 ? -8.495 8.345 -4.493 1.00 90.38 106 ASP A O 1
ATOM 887 N N . ILE A 1 107 ? -8.233 6.342 -5.471 1.00 92.06 107 ILE A N 1
ATOM 888 C CA . ILE A 1 107 ? -9.664 6.019 -5.557 1.00 92.06 107 ILE A CA 1
ATOM 889 C C . ILE A 1 107 ? -10.065 4.754 -4.797 1.00 92.06 107 ILE A C 1
ATOM 891 O O . ILE A 1 107 ? -11.259 4.503 -4.657 1.00 92.06 107 ILE A O 1
ATOM 895 N N . ALA A 1 108 ? -9.104 3.967 -4.297 1.00 94.62 108 ALA A N 1
ATOM 896 C CA . ALA A 1 108 ? -9.391 2.721 -3.584 1.00 94.62 108 ALA A CA 1
ATOM 897 C C . ALA A 1 108 ? -10.279 2.954 -2.352 1.00 94.62 108 ALA A C 1
ATOM 899 O O . ALA A 1 108 ? -11.199 2.185 -2.088 1.00 94.62 108 ALA A O 1
ATOM 900 N N . ILE A 1 109 ? -10.039 4.040 -1.611 1.00 96.25 109 ILE A N 1
ATOM 901 C CA . ILE A 1 109 ? -10.820 4.388 -0.421 1.00 96.25 109 ILE A CA 1
ATOM 902 C C . ILE A 1 109 ? -11.699 5.596 -0.733 1.00 96.25 109 ILE A C 1
ATOM 904 O O . ILE A 1 109 ? -11.203 6.718 -0.859 1.00 96.25 109 ILE A O 1
ATOM 908 N N . SER A 1 110 ? -13.012 5.373 -0.820 1.00 96.56 110 SER A N 1
ATOM 909 C CA . SER A 1 110 ? -13.983 6.433 -1.101 1.00 96.56 110 SER A CA 1
ATOM 910 C C . SER A 1 110 ? -13.983 7.521 -0.023 1.00 96.56 110 SER A C 1
ATOM 912 O O . SER A 1 110 ? -13.693 7.261 1.146 1.00 96.56 110 SER A O 1
ATOM 914 N N . GLU A 1 111 ? -14.373 8.742 -0.394 1.00 96.88 111 GLU A N 1
ATOM 915 C CA . GLU A 1 111 ? -14.499 9.859 0.552 1.00 96.88 111 GLU A CA 1
ATOM 916 C C . GLU A 1 111 ? -15.468 9.532 1.704 1.00 96.88 111 GLU A C 1
ATOM 918 O O . GLU A 1 111 ? -15.207 9.868 2.858 1.00 96.88 111 GLU A O 1
ATOM 923 N N . GLU A 1 112 ? -16.547 8.799 1.416 1.00 97.62 112 GLU A N 1
ATOM 924 C CA . GLU A 1 112 ? -17.483 8.301 2.429 1.00 97.62 112 GLU A CA 1
ATOM 925 C C . GLU A 1 112 ? -16.779 7.414 3.464 1.00 97.62 112 GLU A C 1
ATOM 927 O O . GLU A 1 112 ? -16.952 7.611 4.667 1.00 97.62 112 GLU A O 1
ATOM 932 N N . LEU A 1 113 ? -15.951 6.468 3.012 1.00 97.56 113 LEU A N 1
ATOM 933 C CA . LEU A 1 113 ? -15.239 5.550 3.896 1.00 97.56 113 LEU A CA 1
ATOM 934 C C . LEU A 1 113 ? -14.135 6.266 4.687 1.00 97.56 113 LEU A C 1
ATOM 936 O O . LEU A 1 113 ? -13.966 6.004 5.879 1.00 97.56 113 LEU A O 1
ATOM 940 N N . GLN A 1 114 ? -13.441 7.225 4.065 1.00 96.81 114 GLN A N 1
ATOM 941 C CA . GLN A 1 114 ? -12.484 8.094 4.757 1.00 96.81 114 GLN A CA 1
ATOM 942 C C . GLN A 1 114 ? -13.163 8.897 5.874 1.00 96.81 114 GLN A C 1
ATOM 944 O O . GLN A 1 114 ? -12.637 8.985 6.984 1.00 96.81 114 GLN A O 1
ATOM 949 N N . ASN A 1 115 ? -14.332 9.477 5.602 1.00 97.56 115 ASN A N 1
ATOM 950 C CA . ASN A 1 115 ? -15.085 10.242 6.594 1.00 97.56 115 ASN A CA 1
ATOM 951 C C . ASN A 1 115 ? -15.644 9.335 7.696 1.00 97.56 115 ASN A C 1
ATOM 953 O O . ASN A 1 115 ? -15.542 9.679 8.872 1.00 97.56 115 ASN A O 1
ATOM 957 N N . ALA A 1 116 ? -16.130 8.139 7.350 1.00 97.62 116 ALA A N 1
ATOM 958 C CA . ALA A 1 116 ? -16.581 7.156 8.329 1.00 97.62 116 ALA A CA 1
ATOM 959 C C . ALA A 1 116 ? -15.468 6.759 9.312 1.00 97.62 116 ALA A C 1
ATOM 961 O O . ALA A 1 116 ? -15.735 6.706 10.517 1.00 97.62 116 ALA A O 1
ATOM 962 N N . LEU A 1 117 ? -14.242 6.551 8.808 1.00 96.19 117 LEU A N 1
ATOM 963 C CA . LEU A 1 117 ? -13.051 6.304 9.623 1.00 96.19 117 LEU A CA 1
ATOM 964 C C . LEU A 1 117 ? -12.755 7.493 10.537 1.00 96.19 117 LEU A C 1
ATOM 966 O O . LEU A 1 117 ? -12.653 7.308 11.746 1.00 96.19 117 LEU A O 1
ATOM 970 N N . LYS A 1 118 ? -12.666 8.711 9.987 1.00 95.00 118 LYS A N 1
ATOM 971 C CA . LYS A 1 118 ? -12.395 9.931 10.770 1.00 95.00 118 LYS A CA 1
ATOM 972 C C . LYS A 1 118 ? -13.404 10.119 11.904 1.00 95.00 118 LYS A C 1
ATOM 974 O O . LYS A 1 118 ? -13.008 10.450 13.017 1.00 95.00 118 LYS A O 1
ATOM 979 N N . ASP A 1 119 ? -14.687 9.888 11.643 1.00 94.44 119 ASP A N 1
ATOM 980 C CA . ASP A 1 119 ? -15.742 10.061 12.642 1.00 94.44 119 ASP A CA 1
ATOM 981 C C . ASP A 1 119 ? -15.685 9.026 13.771 1.00 94.44 119 ASP A C 1
ATOM 983 O O . ASP A 1 119 ? -15.991 9.360 14.916 1.00 94.44 119 ASP A O 1
ATOM 987 N N . ASP A 1 120 ? -15.299 7.779 13.488 1.00 92.81 120 ASP A N 1
ATOM 988 C CA . ASP A 1 120 ? -15.124 6.772 14.542 1.00 92.81 120 ASP A CA 1
ATOM 989 C C . ASP A 1 120 ? -13.826 6.957 15.320 1.00 92.81 120 ASP A C 1
ATOM 991 O O . ASP A 1 120 ? -13.816 6.800 16.539 1.00 92.81 120 ASP A O 1
ATOM 995 N N . VAL A 1 121 ? -12.752 7.330 14.630 1.00 90.75 121 VAL A N 1
ATOM 996 C CA . VAL A 1 121 ? -11.454 7.620 15.239 1.00 90.75 121 VAL A CA 1
ATOM 997 C C . VAL A 1 121 ? -11.547 8.840 16.161 1.00 90.75 121 VAL A C 1
ATOM 999 O O . VAL A 1 121 ? -10.981 8.810 17.250 1.00 90.75 121 VAL A O 1
ATOM 1002 N N . ARG A 1 122 ? -12.331 9.869 15.805 1.00 89.56 122 ARG A N 1
ATOM 1003 C CA . ARG A 1 122 ? -12.570 11.041 16.668 1.00 89.56 122 ARG A CA 1
ATOM 1004 C C . ARG A 1 122 ? -13.138 10.650 18.034 1.00 89.56 122 ARG A C 1
ATOM 1006 O O . ARG A 1 122 ? -12.703 11.182 19.043 1.00 89.56 122 ARG A O 1
ATOM 1013 N N . LYS A 1 123 ? -14.029 9.655 18.091 1.00 87.38 123 LYS A N 1
ATOM 1014 C CA . LYS A 1 123 ? -14.582 9.160 19.366 1.00 87.38 123 LYS A CA 1
ATOM 1015 C C . LYS A 1 123 ? -13.516 8.526 20.257 1.00 87.38 123 LYS A C 1
ATOM 1017 O O . LYS A 1 123 ? -13.655 8.570 21.471 1.00 87.38 123 LYS A O 1
ATOM 1022 N N . LEU A 1 124 ? -12.488 7.911 19.663 1.00 84.44 124 LEU A N 1
ATOM 1023 C CA . LEU A 1 124 ? -11.349 7.372 20.410 1.00 84.44 124 LEU A CA 1
ATOM 1024 C C . LEU A 1 124 ? -10.452 8.486 20.942 1.00 84.44 124 LEU A C 1
ATOM 1026 O O . LEU A 1 124 ? -9.873 8.329 22.006 1.00 84.44 124 LEU A O 1
ATOM 1030 N N . GLU A 1 125 ? -10.334 9.597 20.220 1.00 83.38 125 GLU A N 1
ATOM 1031 C CA . GLU A 1 125 ? -9.592 10.767 20.685 1.00 83.38 125 GLU A CA 1
ATOM 1032 C C . GLU A 1 125 ? -10.342 11.500 21.806 1.00 83.38 125 GLU A C 1
ATOM 1034 O O . GLU A 1 125 ? -9.738 11.840 22.819 1.00 83.38 125 GLU A O 1
ATOM 1039 N N . ASP A 1 126 ? -11.660 11.669 21.673 1.00 82.69 126 ASP A N 1
ATOM 1040 C CA . ASP A 1 126 ? -12.500 12.400 22.633 1.00 82.69 126 ASP A CA 1
ATOM 1041 C C . ASP A 1 126 ? -12.515 11.764 24.038 1.00 82.69 126 ASP A C 1
ATOM 1043 O O . ASP A 1 126 ? -12.797 12.444 25.025 1.00 82.69 126 ASP A O 1
ATOM 1047 N N . ILE A 1 127 ? -12.217 10.463 24.144 1.00 80.00 127 ILE A N 1
ATOM 1048 C CA . ILE A 1 127 ? -12.121 9.750 25.429 1.00 80.00 127 ILE A CA 1
ATOM 1049 C C . ILE A 1 127 ? -10.728 9.838 26.072 1.00 80.00 127 ILE A C 1
ATOM 1051 O O . ILE A 1 127 ? -10.582 9.480 27.242 1.00 80.00 127 ILE A O 1
ATOM 1055 N N . LEU A 1 128 ? -9.700 10.302 25.351 1.00 75.25 128 LEU A N 1
ATOM 1056 C CA . LEU A 1 128 ? -8.348 10.431 25.895 1.00 75.25 128 LEU A CA 1
ATOM 1057 C C . LEU A 1 128 ? -8.270 11.642 26.829 1.00 75.25 128 LEU A C 1
ATOM 1059 O O . LEU A 1 128 ? -8.317 12.794 26.401 1.00 75.25 128 LEU A O 1
ATOM 1063 N N . THR A 1 129 ? -8.102 11.381 28.124 1.00 74.44 129 THR A N 1
ATOM 1064 C CA . THR A 1 129 ? -7.857 12.423 29.135 1.00 74.44 129 THR A CA 1
ATOM 1065 C C . THR A 1 129 ? -6.433 12.973 29.070 1.00 74.44 129 THR A C 1
ATOM 1067 O O . THR A 1 129 ? -6.216 14.155 29.333 1.00 74.44 129 THR A O 1
ATOM 1070 N N . GLU A 1 130 ? -5.471 12.136 28.684 1.00 80.56 130 GLU A N 1
ATOM 1071 C CA . GLU A 1 130 ? -4.073 12.490 28.450 1.00 80.56 130 GLU A CA 1
ATOM 1072 C C . GLU A 1 130 ? -3.635 11.941 27.086 1.00 80.56 130 GLU A C 1
ATOM 1074 O O . GLU A 1 130 ? -3.909 10.785 26.750 1.00 80.56 130 GLU A O 1
ATOM 1079 N N . LYS A 1 131 ? -2.978 12.782 26.279 1.00 82.62 131 LYS A N 1
ATOM 1080 C CA . LYS A 1 131 ? -2.511 12.398 24.942 1.00 82.62 131 LYS A CA 1
ATOM 1081 C C . LYS A 1 131 ? -1.204 11.617 25.047 1.00 82.62 131 LYS A C 1
ATOM 1083 O O . LYS A 1 131 ? -0.207 12.132 25.549 1.00 82.62 131 LYS A O 1
ATOM 1088 N N . ASP A 1 132 ? -1.205 10.398 24.520 1.00 82.50 132 ASP A N 1
ATOM 1089 C CA . ASP A 1 132 ? -0.010 9.564 24.398 1.00 82.50 132 ASP A CA 1
ATOM 1090 C C . ASP A 1 132 ? 0.729 9.890 23.098 1.00 82.50 132 ASP A C 1
ATOM 1092 O O . ASP A 1 132 ? 0.341 9.446 22.017 1.00 82.50 132 ASP A O 1
ATOM 1096 N N . TYR A 1 133 ? 1.776 10.707 23.184 1.00 84.94 133 TYR A N 1
ATOM 1097 C CA . TYR A 1 133 ? 2.562 11.063 22.007 1.00 84.94 133 TYR A CA 1
ATOM 1098 C C . TYR A 1 133 ? 3.579 9.978 21.658 1.00 84.94 133 TYR A C 1
ATOM 1100 O O . TYR A 1 133 ? 4.372 9.543 22.494 1.00 84.94 133 TYR A O 1
ATOM 1108 N N . HIS A 1 134 ? 3.620 9.604 20.380 1.00 81.88 134 HIS A N 1
ATOM 1109 C CA . HIS A 1 134 ? 4.553 8.613 19.875 1.00 81.88 134 HIS A CA 1
ATOM 1110 C C . HIS A 1 134 ? 6.002 9.086 20.098 1.00 81.88 134 HIS A C 1
ATOM 1112 O O . HIS A 1 134 ? 6.348 10.204 19.675 1.00 81.88 134 HIS A O 1
ATOM 1118 N N . PRO A 1 135 ? 6.874 8.262 20.711 1.00 80.94 135 PRO A N 1
ATOM 1119 C CA . PRO A 1 135 ? 8.259 8.633 20.972 1.00 80.94 135 PRO A CA 1
ATOM 1120 C C . PRO A 1 135 ? 8.992 9.075 19.702 1.00 80.94 135 PRO A C 1
ATOM 1122 O O . PRO A 1 135 ? 8.857 8.475 18.637 1.00 80.94 135 PRO A O 1
ATOM 1125 N N . GLY A 1 136 ? 9.772 10.152 19.805 1.00 78.69 136 GLY A N 1
ATOM 1126 C CA . GLY A 1 136 ? 10.529 10.690 18.671 1.00 78.69 136 GLY A CA 1
ATOM 1127 C C . GLY A 1 136 ? 9.691 11.427 17.616 1.00 78.69 136 GLY A C 1
ATOM 1128 O O . GLY A 1 136 ? 10.257 11.889 16.629 1.00 78.69 136 GLY A O 1
ATOM 1129 N N . SER A 1 137 ? 8.376 11.603 17.812 1.00 79.19 137 SER A N 1
ATOM 1130 C CA . SER A 1 137 ? 7.536 12.422 16.915 1.00 79.19 137 SER A CA 1
ATOM 1131 C C . SER A 1 137 ? 7.665 13.937 17.149 1.00 79.19 137 SER A C 1
ATOM 1133 O O . SER A 1 137 ? 7.221 14.744 16.325 1.00 79.19 137 SER A O 1
ATOM 1135 N N . GLY A 1 138 ? 8.286 14.334 18.266 1.00 80.12 138 GLY A N 1
ATOM 1136 C CA . GLY A 1 138 ? 8.334 15.724 18.721 1.00 80.12 138 GLY A CA 1
ATOM 1137 C C . GLY A 1 138 ? 6.948 16.250 19.092 1.00 80.12 138 GLY A C 1
ATOM 1138 O O . GLY A 1 138 ? 6.609 17.366 18.702 1.00 80.12 138 GLY A O 1
ATOM 1139 N N . ASP A 1 139 ? 6.153 15.431 19.784 1.00 84.19 139 ASP A N 1
ATOM 1140 C CA . ASP A 1 139 ? 4.761 15.676 20.190 1.00 84.19 139 ASP A CA 1
ATOM 1141 C C . ASP A 1 139 ? 3.864 16.094 19.018 1.00 84.19 139 ASP A C 1
ATOM 1143 O O . ASP A 1 139 ? 3.224 17.144 19.047 1.00 84.19 139 ASP A O 1
ATOM 1147 N N . ARG A 1 140 ? 3.899 15.306 17.935 1.00 85.38 140 ARG A N 1
ATOM 1148 C CA . ARG A 1 140 ? 3.045 15.504 16.747 1.00 85.38 140 ARG A CA 1
ATOM 1149 C C . ARG A 1 140 ? 2.177 14.305 16.417 1.00 85.38 140 ARG A C 1
ATOM 1151 O O . ARG A 1 140 ? 1.195 14.462 15.712 1.00 85.38 140 ARG A O 1
ATOM 1158 N N . VAL A 1 141 ? 2.556 13.109 16.857 1.00 83.06 141 VAL A N 1
ATOM 1159 C CA . VAL A 1 141 ? 1.803 11.887 16.567 1.00 83.06 141 VAL A CA 1
ATOM 1160 C C . VAL A 1 141 ? 1.191 11.398 17.860 1.00 83.06 141 VAL A C 1
ATOM 1162 O O . VAL A 1 141 ? 1.940 11.086 18.778 1.00 83.06 141 VAL A O 1
ATOM 1165 N N . VAL A 1 142 ? -0.132 11.330 17.929 1.00 84.19 142 VAL A N 1
ATOM 1166 C CA . VAL A 1 142 ? -0.868 10.794 19.076 1.00 84.19 142 VAL A CA 1
ATOM 1167 C C . VAL A 1 142 ? -1.256 9.356 18.774 1.00 84.19 142 VAL A C 1
ATOM 1169 O O . VAL A 1 142 ? -1.957 9.093 17.794 1.00 84.19 142 VAL A O 1
ATOM 1172 N N . ASP A 1 143 ? -0.784 8.425 19.598 1.00 82.75 143 ASP A N 1
ATOM 1173 C CA . ASP A 1 143 ? -1.166 7.021 19.516 1.00 82.75 143 ASP A CA 1
ATOM 1174 C C . ASP A 1 143 ? -2.570 6.845 20.113 1.00 82.75 143 ASP A C 1
ATOM 1176 O O . ASP A 1 143 ? -2.830 7.156 21.278 1.00 82.75 143 ASP A O 1
ATOM 1180 N N . LEU A 1 144 ? -3.499 6.328 19.308 1.00 78.69 144 LEU A N 1
ATOM 1181 C CA . LEU A 1 144 ? -4.889 6.160 19.722 1.00 78.69 144 LEU A CA 1
ATOM 1182 C C . LEU A 1 144 ? -5.059 4.795 20.385 1.00 78.69 144 LEU A C 1
ATOM 1184 O O . LEU A 1 144 ? -5.353 3.792 19.733 1.00 78.69 144 LEU A O 1
ATOM 1188 N N . ARG A 1 145 ? -4.823 4.758 21.698 1.00 70.75 145 ARG A N 1
ATOM 1189 C CA . ARG A 1 145 ? -5.024 3.572 22.539 1.00 70.75 145 ARG A CA 1
ATOM 1190 C C . ARG A 1 145 ? -6.323 3.717 23.318 1.00 70.75 145 ARG A C 1
ATOM 1192 O O . ARG A 1 145 ? -6.542 4.746 23.948 1.00 70.75 145 ARG A O 1
ATOM 1199 N N . CYS A 1 146 ? -7.147 2.675 23.370 1.00 63.41 146 CYS A N 1
ATOM 1200 C CA . CYS A 1 146 ? -8.207 2.625 24.371 1.00 63.41 146 CYS A CA 1
ATOM 1201 C C . CYS A 1 146 ? -7.561 2.336 25.740 1.00 63.41 146 CYS A C 1
ATOM 1203 O O . CYS A 1 146 ? -7.293 1.185 26.081 1.00 63.41 146 CYS A O 1
ATOM 1205 N N . LEU A 1 147 ? -7.230 3.394 26.490 1.00 63.69 147 LEU A N 1
ATOM 1206 C CA . LEU A 1 147 ? -6.524 3.289 27.776 1.00 63.69 147 LEU A CA 1
ATOM 1207 C C . LEU A 1 147 ? -7.319 2.479 28.809 1.00 63.69 147 LEU A C 1
ATOM 1209 O O . LEU A 1 147 ? -6.720 1.755 29.600 1.00 63.69 147 LEU A O 1
ATOM 1213 N N . ASP A 1 148 ? -8.652 2.532 28.743 1.00 63.41 148 ASP A N 1
ATOM 1214 C CA . ASP A 1 148 ? -9.539 1.834 29.677 1.00 63.41 148 ASP A CA 1
ATOM 1215 C C . ASP A 1 148 ? -9.377 0.309 29.641 1.00 63.41 148 ASP A C 1
ATOM 1217 O O . ASP A 1 148 ? -9.639 -0.353 30.643 1.00 63.41 148 ASP A O 1
ATOM 1221 N N . ILE A 1 149 ? -8.935 -0.262 28.516 1.00 63.03 149 ILE A N 1
ATOM 1222 C CA . ILE A 1 149 ? -8.821 -1.718 28.326 1.00 63.03 149 ILE A CA 1
ATOM 1223 C C . ILE A 1 149 ? -7.382 -2.239 28.389 1.00 63.03 149 ILE A C 1
ATOM 1225 O O . ILE A 1 149 ? -7.166 -3.454 28.317 1.00 63.03 149 ILE A O 1
ATOM 1229 N N . ILE A 1 150 ? -6.390 -1.357 28.555 1.00 62.62 150 ILE A N 1
ATOM 1230 C CA . ILE A 1 150 ? -4.993 -1.773 28.714 1.00 62.62 150 ILE A CA 1
ATOM 1231 C C . ILE A 1 150 ? -4.871 -2.651 29.966 1.00 62.62 150 ILE A C 1
ATOM 1233 O O . ILE A 1 150 ? -5.292 -2.279 31.058 1.00 62.62 150 ILE A O 1
ATOM 1237 N N . GLY A 1 151 ? -4.283 -3.839 29.802 1.00 62.12 151 GLY A N 1
ATOM 1238 C CA . GLY A 1 151 ? -4.048 -4.780 30.902 1.00 62.12 151 GLY A CA 1
ATOM 1239 C C . GLY A 1 151 ? -5.254 -5.634 31.308 1.00 62.12 151 GLY A C 1
ATOM 1240 O O . GLY A 1 151 ? -5.119 -6.446 32.218 1.00 62.12 151 GLY A O 1
ATOM 1241 N N . GLN A 1 152 ? -6.405 -5.511 30.634 1.00 65.38 152 GLN A N 1
ATOM 1242 C CA . GLN A 1 152 ? -7.559 -6.394 30.871 1.00 65.38 152 GLN A CA 1
ATOM 1243 C C . GLN A 1 152 ? -7.457 -7.750 30.139 1.00 65.38 152 GLN A C 1
ATOM 1245 O O . GLN A 1 152 ? -8.267 -8.644 30.377 1.00 65.38 152 GLN A O 1
ATOM 1250 N N . GLY A 1 153 ? -6.481 -7.906 29.238 1.00 64.75 153 GLY A N 1
ATOM 1251 C CA . GLY A 1 153 ? -6.225 -9.148 28.503 1.00 64.75 153 GLY A CA 1
ATOM 1252 C C . GLY A 1 153 ? -5.417 -10.181 29.295 1.00 64.75 153 GLY A C 1
ATOM 1253 O O . GLY A 1 153 ? -4.835 -9.892 30.340 1.00 64.75 153 GLY A O 1
ATOM 1254 N N . ILE A 1 154 ? -5.347 -11.404 28.768 1.00 63.34 154 ILE A N 1
ATOM 1255 C CA . ILE A 1 154 ? -4.490 -12.460 29.318 1.00 63.34 154 ILE A CA 1
ATOM 1256 C C . ILE A 1 154 ? -3.052 -12.198 28.865 1.00 63.34 154 ILE A C 1
ATOM 1258 O O . ILE A 1 154 ? -2.767 -12.160 27.670 1.00 63.34 154 ILE A O 1
ATOM 1262 N N . VAL A 1 155 ? -2.136 -12.040 29.821 1.00 66.19 155 VAL A N 1
ATOM 1263 C CA . VAL A 1 155 ? -0.701 -11.950 29.531 1.00 66.19 155 VAL A CA 1
ATOM 1264 C C . VAL A 1 155 ? -0.186 -13.351 29.212 1.00 66.19 155 VAL A C 1
ATOM 1266 O O . VAL A 1 155 ? -0.188 -14.230 30.075 1.00 66.19 155 VAL A O 1
ATOM 1269 N N . ILE A 1 156 ? 0.249 -13.561 27.970 1.00 63.88 156 ILE A N 1
ATOM 1270 C CA . ILE A 1 156 ? 0.911 -14.802 27.562 1.00 63.88 156 ILE A CA 1
ATOM 1271 C C . ILE A 1 156 ? 2.266 -14.877 28.290 1.00 63.88 156 ILE A C 1
ATOM 1273 O O . ILE A 1 156 ? 2.978 -13.869 28.339 1.00 63.88 156 ILE A O 1
ATOM 1277 N N . PRO A 1 157 ? 2.638 -16.026 28.888 1.00 68.56 157 PRO A N 1
ATOM 1278 C CA . PRO A 1 157 ? 3.933 -16.169 29.541 1.00 68.56 157 PRO A CA 1
ATOM 1279 C C . PRO A 1 157 ? 5.068 -15.897 28.551 1.00 68.56 157 PRO A C 1
ATOM 1281 O O . PRO A 1 157 ? 5.035 -16.357 27.410 1.00 68.56 157 PRO A O 1
ATOM 1284 N N . VAL A 1 158 ? 6.086 -15.165 29.009 1.00 69.00 158 VAL A N 1
ATOM 1285 C CA . VAL A 1 158 ? 7.285 -14.892 28.210 1.00 69.00 158 VAL A CA 1
ATOM 1286 C C . VAL A 1 158 ? 7.925 -16.235 27.828 1.00 69.00 158 VAL A C 1
ATOM 1288 O O . VAL A 1 158 ? 8.211 -17.033 28.728 1.00 69.00 158 VAL A O 1
ATOM 1291 N N . PRO A 1 159 ? 8.131 -16.523 26.529 1.00 67.31 159 PRO A N 1
ATOM 1292 C CA . PRO A 1 159 ? 8.725 -17.787 26.116 1.00 67.31 159 PRO A CA 1
ATOM 1293 C C . PRO A 1 159 ? 10.168 -17.941 26.632 1.00 67.31 159 PRO A C 1
ATOM 1295 O O 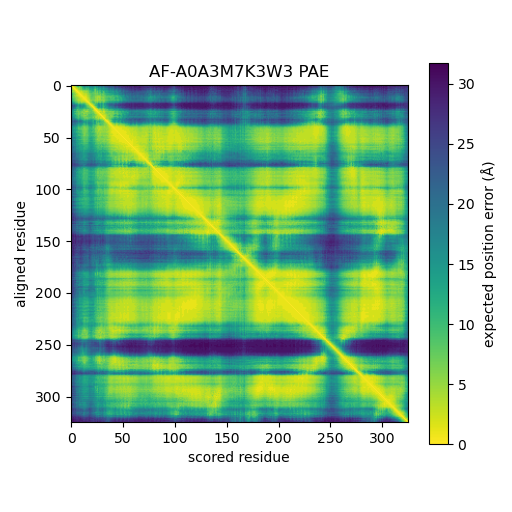. PRO A 1 159 ? 10.824 -16.954 26.951 1.00 67.31 159 PRO A O 1
ATOM 1298 N N . GLN A 1 160 ? 10.698 -19.165 26.723 1.00 70.88 160 GLN A N 1
ATOM 1299 C CA . GLN A 1 160 ? 12.100 -19.354 27.128 1.00 70.88 160 GLN A CA 1
ATOM 1300 C C . GLN A 1 160 ? 13.072 -18.992 25.992 1.00 70.88 160 GLN A C 1
ATOM 1302 O O . GLN A 1 160 ? 12.821 -19.320 24.832 1.00 70.88 160 GLN A O 1
ATOM 1307 N N . GLU A 1 161 ? 14.194 -18.342 26.330 1.00 65.50 161 GLU A N 1
ATOM 1308 C CA . GLU A 1 161 ? 15.131 -17.731 25.369 1.00 65.50 161 GLU A CA 1
ATOM 1309 C C . GLU A 1 161 ? 15.692 -18.720 24.336 1.00 65.50 161 GLU A C 1
ATOM 1311 O O . GLU A 1 161 ? 15.829 -18.403 23.154 1.00 65.50 161 GLU A O 1
ATOM 1316 N N . GLU A 1 162 ? 15.936 -19.954 24.767 1.00 63.34 162 GLU A N 1
ATOM 1317 C CA . GLU A 1 162 ? 16.499 -21.028 23.945 1.00 63.34 162 GLU A CA 1
ATOM 1318 C C . GLU A 1 162 ? 15.544 -21.503 22.841 1.00 63.34 162 GLU A C 1
ATOM 1320 O O . GLU A 1 162 ? 15.995 -21.988 21.805 1.00 63.34 162 GLU A O 1
ATOM 1325 N N . SER A 1 163 ? 14.231 -21.326 23.024 1.00 59.44 163 SER A N 1
ATOM 1326 C CA . SER A 1 163 ? 13.199 -21.879 22.132 1.00 59.44 163 SER A CA 1
ATOM 1327 C C . SER A 1 163 ? 13.097 -21.154 20.784 1.00 59.44 163 SER A C 1
ATOM 1329 O O . SER A 1 163 ? 12.406 -21.623 19.885 1.00 59.44 163 SER A O 1
ATOM 1331 N N . PHE A 1 164 ? 13.780 -20.016 20.634 1.00 64.62 164 PHE A N 1
ATOM 1332 C CA . PHE A 1 164 ? 13.599 -19.103 19.504 1.00 64.62 164 PHE A CA 1
ATOM 1333 C C . PHE A 1 164 ? 14.917 -18.567 18.925 1.00 64.62 164 PHE A C 1
ATOM 1335 O O . PHE A 1 164 ? 14.971 -17.504 18.295 1.00 64.62 164 PHE A O 1
ATOM 1342 N N . THR A 1 165 ? 16.001 -19.311 19.144 1.00 63.50 165 THR A N 1
ATOM 1343 C CA . THR A 1 165 ? 17.275 -19.076 18.464 1.00 63.50 165 THR A CA 1
ATOM 1344 C C . THR A 1 165 ? 17.403 -20.037 17.286 1.00 63.50 165 THR A C 1
ATOM 1346 O O . THR A 1 165 ? 17.229 -21.243 17.434 1.00 63.50 165 THR A O 1
ATOM 1349 N N . SER A 1 166 ? 17.707 -19.514 16.099 1.00 65.31 166 SER A N 1
ATOM 1350 C CA . SER A 1 166 ? 18.052 -20.332 14.930 1.00 65.31 166 SER A CA 1
ATOM 1351 C C . SER A 1 166 ? 19.436 -19.934 14.458 1.00 65.31 166 SER A C 1
ATOM 1353 O O . SER A 1 166 ? 19.734 -18.746 14.340 1.00 65.31 166 SER A O 1
ATOM 1355 N N . ASN A 1 167 ? 20.311 -20.920 14.256 1.00 72.06 167 ASN A N 1
ATOM 1356 C CA . ASN A 1 167 ? 21.729 -20.707 13.950 1.00 72.06 167 ASN A CA 1
ATOM 1357 C C . ASN A 1 167 ? 22.442 -19.756 14.939 1.00 72.06 167 ASN A C 1
ATOM 1359 O O . ASN A 1 167 ? 23.341 -19.013 14.556 1.00 72.06 167 ASN A O 1
ATOM 1363 N N . GLY A 1 168 ? 22.026 -19.751 16.213 1.00 67.94 168 GLY A N 1
ATOM 1364 C CA . GLY A 1 168 ? 22.586 -18.874 17.250 1.00 67.94 168 GLY A CA 1
ATOM 1365 C C . GLY A 1 168 ? 22.172 -17.400 17.147 1.00 67.94 168 GLY A C 1
ATOM 1366 O O . GLY A 1 168 ? 22.647 -16.584 17.935 1.00 67.94 168 GLY A O 1
ATOM 1367 N N . LEU A 1 169 ? 21.283 -17.047 16.214 1.00 64.31 169 LEU A N 1
ATOM 1368 C CA . LEU A 1 169 ? 20.718 -15.706 16.087 1.00 64.31 169 LEU A CA 1
ATOM 1369 C C . LEU A 1 169 ? 19.350 -15.643 16.768 1.00 64.31 169 LEU A C 1
ATOM 1371 O O . LEU A 1 169 ? 18.508 -16.528 16.593 1.00 64.31 169 LEU A O 1
ATOM 1375 N N . LYS A 1 170 ? 19.127 -14.572 17.538 1.00 66.88 170 LYS A N 1
ATOM 1376 C CA . LYS A 1 170 ? 17.812 -14.263 18.107 1.00 66.88 170 LYS A CA 1
ATOM 1377 C C . LYS A 1 170 ? 16.873 -13.899 16.964 1.00 66.88 170 LYS A C 1
ATOM 1379 O O . LYS A 1 170 ? 17.125 -12.930 16.252 1.00 66.88 170 LYS A O 1
ATOM 1384 N N . GLN A 1 171 ? 15.804 -14.669 16.795 1.00 65.56 171 GLN A N 1
ATOM 1385 C CA . GLN A 1 171 ? 14.830 -14.422 15.733 1.00 65.56 171 GLN A CA 1
ATOM 1386 C C . GLN A 1 171 ? 13.787 -13.357 16.107 1.00 65.56 171 GLN A C 1
ATOM 1388 O O . GLN A 1 171 ? 13.102 -12.849 15.225 1.00 65.56 171 GLN A O 1
ATOM 1393 N N . TYR A 1 172 ? 13.685 -12.988 17.390 1.00 65.81 172 TYR A N 1
ATOM 1394 C CA . TYR A 1 172 ? 12.645 -12.086 17.894 1.00 65.81 172 TYR A CA 1
ATOM 1395 C C . TYR A 1 172 ? 13.203 -11.062 18.878 1.00 65.81 172 TYR A C 1
ATOM 1397 O O . TYR A 1 172 ? 14.207 -11.298 19.559 1.00 65.81 172 TYR A O 1
ATOM 1405 N N . SER A 1 173 ? 12.518 -9.921 18.964 1.00 70.12 173 SER A N 1
ATOM 1406 C CA . SER A 1 173 ? 12.744 -8.961 20.037 1.00 70.12 173 SER A CA 1
ATOM 1407 C C . SER A 1 173 ? 12.059 -9.446 21.311 1.00 70.12 173 SER A C 1
ATOM 1409 O O . SER A 1 173 ? 10.870 -9.755 21.315 1.00 70.12 173 SER A O 1
ATOM 1411 N N . TRP A 1 174 ? 12.817 -9.474 22.403 1.00 67.94 174 TRP A N 1
ATOM 1412 C CA . TRP A 1 174 ? 12.304 -9.739 23.751 1.00 67.94 174 TRP A CA 1
ATOM 1413 C C . TRP A 1 174 ? 11.695 -8.496 24.405 1.00 67.94 174 TRP A C 1
ATOM 1415 O O . TRP A 1 174 ? 11.064 -8.590 25.451 1.00 67.94 174 TRP A O 1
ATOM 1425 N N . GLU A 1 175 ? 11.904 -7.333 23.792 1.00 68.00 175 GLU A N 1
ATOM 1426 C CA . GLU A 1 175 ? 11.517 -6.030 24.330 1.00 68.00 175 GLU A CA 1
ATOM 1427 C C . GLU A 1 175 ? 10.264 -5.481 23.643 1.00 68.00 175 GLU A C 1
ATOM 1429 O O . GLU A 1 175 ? 9.511 -4.718 24.245 1.00 68.00 175 GLU A O 1
ATOM 1434 N N . PHE A 1 176 ? 10.019 -5.877 22.389 1.00 70.06 176 PHE A N 1
ATOM 1435 C CA . PHE A 1 176 ? 8.945 -5.332 21.567 1.00 70.06 176 PHE A CA 1
ATOM 1436 C C . PHE A 1 176 ? 8.136 -6.446 20.907 1.00 70.06 176 PHE A C 1
ATOM 1438 O O . PHE A 1 176 ? 8.672 -7.256 20.154 1.00 70.06 176 PHE A O 1
ATOM 1445 N N . GLN A 1 177 ? 6.824 -6.439 21.139 1.00 69.69 177 GLN A N 1
ATOM 1446 C CA . GLN A 1 177 ? 5.876 -7.361 20.520 1.00 69.69 177 GLN A CA 1
ATOM 1447 C C . GLN A 1 177 ? 4.690 -6.591 19.948 1.00 69.69 177 GLN A C 1
ATOM 1449 O O . GLN A 1 177 ? 4.241 -5.595 20.516 1.00 69.69 177 GLN A O 1
ATOM 1454 N N . TRP A 1 178 ? 4.195 -7.057 18.806 1.00 73.44 178 TRP A N 1
ATOM 1455 C CA . TRP A 1 178 ? 2.976 -6.563 18.179 1.00 73.44 178 TRP A CA 1
ATOM 1456 C C . TRP A 1 178 ? 2.045 -7.749 17.974 1.00 73.44 178 TRP A C 1
ATOM 1458 O O . TRP A 1 178 ? 2.471 -8.775 17.451 1.00 73.44 178 TRP A O 1
ATOM 1468 N N . LEU A 1 179 ? 0.792 -7.601 18.396 1.00 78.94 179 LEU A N 1
ATOM 1469 C CA . LEU A 1 179 ? -0.220 -8.640 18.260 1.00 78.94 179 LEU A CA 1
ATOM 1470 C C . LEU A 1 179 ? -1.082 -8.324 17.032 1.00 78.94 179 LEU A C 1
ATOM 1472 O O . LEU A 1 179 ? -1.701 -7.252 17.009 1.00 78.94 179 LEU A O 1
ATOM 1476 N N . PRO A 1 180 ? -1.081 -9.186 16.001 1.00 87.88 180 PRO A N 1
ATOM 1477 C CA . PRO A 1 180 ? -1.998 -9.042 14.882 1.00 87.88 180 PRO A CA 1
ATOM 1478 C C . PRO A 1 180 ? -3.426 -9.399 15.311 1.00 87.88 180 PRO A C 1
ATOM 1480 O O . PRO A 1 180 ? -3.630 -10.062 16.327 1.00 87.88 180 PRO A O 1
ATOM 1483 N N . CYS A 1 181 ? -4.402 -8.976 14.513 1.00 91.00 181 CYS A N 1
ATOM 1484 C CA . CYS A 1 181 ? -5.725 -9.583 14.498 1.00 91.00 181 CYS A CA 1
ATOM 1485 C C . CYS A 1 181 ? -5.839 -10.538 13.305 1.00 91.00 181 CYS A C 1
ATOM 1487 O O . CYS A 1 181 ? -5.196 -10.339 12.271 1.00 91.00 181 CYS A O 1
ATOM 1489 N N . ASP A 1 182 ? -6.682 -11.547 13.449 1.00 94.56 182 ASP A N 1
ATOM 1490 C CA . ASP A 1 182 ? -6.958 -12.553 12.433 1.00 94.56 182 ASP A CA 1
ATOM 1491 C C . ASP A 1 182 ? -8.127 -12.078 11.569 1.00 94.56 182 ASP A C 1
ATOM 1493 O O . ASP A 1 182 ? -9.103 -11.496 12.067 1.00 94.56 182 ASP A O 1
ATOM 1497 N N . VAL A 1 183 ? -7.997 -12.286 10.264 1.00 97.06 183 VAL A N 1
ATOM 1498 C CA . VAL A 1 183 ? -8.906 -11.770 9.244 1.00 97.06 183 VAL A CA 1
ATOM 1499 C C . VAL A 1 183 ? -9.250 -12.875 8.257 1.00 97.06 183 VAL A C 1
ATOM 1501 O O . VAL A 1 183 ? -8.380 -13.353 7.532 1.00 97.06 183 VAL A O 1
ATOM 1504 N N . ASP A 1 184 ? -10.527 -13.226 8.188 1.00 97.88 184 ASP A N 1
ATOM 1505 C CA . ASP A 1 184 ? -11.045 -14.188 7.221 1.00 97.88 184 ASP A CA 1
ATOM 1506 C C . ASP A 1 184 ? -11.337 -13.494 5.890 1.00 97.88 184 ASP A C 1
ATOM 1508 O O . ASP A 1 184 ? -11.854 -12.372 5.847 1.00 97.88 184 ASP A O 1
ATOM 1512 N N . LEU A 1 185 ? -11.023 -14.177 4.791 1.00 97.19 185 LEU A N 1
ATOM 1513 C CA . LEU A 1 185 ? -11.309 -13.727 3.432 1.00 97.19 185 LEU A CA 1
ATOM 1514 C C . LEU A 1 185 ? -12.614 -14.370 2.950 1.00 97.19 185 LEU A C 1
ATOM 1516 O O . LEU A 1 185 ? -12.736 -15.592 2.916 1.00 97.19 185 LEU A O 1
ATOM 1520 N N . LEU A 1 186 ? -13.596 -13.544 2.591 1.00 96.12 186 LEU A N 1
ATOM 1521 C CA . LEU A 1 186 ? -14.953 -13.982 2.260 1.00 96.12 186 LEU A CA 1
ATOM 1522 C C . LEU A 1 186 ? -15.131 -14.221 0.752 1.00 96.12 186 LEU A C 1
ATOM 1524 O O . LEU A 1 186 ? -14.442 -13.627 -0.079 1.00 96.12 186 LEU A O 1
ATOM 1528 N N . ASP A 1 187 ? -16.104 -15.064 0.388 1.00 91.06 187 ASP A N 1
ATOM 1529 C CA . ASP A 1 187 ? -16.371 -15.459 -1.007 1.00 91.06 187 ASP A CA 1
ATOM 1530 C C . ASP A 1 187 ? -16.835 -14.305 -1.912 1.00 91.06 187 ASP A C 1
ATOM 1532 O O . ASP A 1 187 ? -16.735 -14.392 -3.136 1.00 91.06 187 ASP A O 1
ATOM 1536 N N . ASP A 1 188 ? -17.350 -13.221 -1.331 1.00 92.75 188 ASP A N 1
ATOM 1537 C CA . ASP A 1 188 ? -17.767 -12.023 -2.064 1.00 92.75 188 ASP A CA 1
ATOM 1538 C C . ASP A 1 188 ? -16.605 -11.055 -2.363 1.00 92.75 188 ASP A C 1
ATOM 1540 O O . ASP A 1 188 ? -16.824 -9.980 -2.925 1.00 92.75 188 ASP A O 1
ATOM 1544 N N . GLY A 1 189 ? -15.374 -11.435 -2.006 1.00 89.88 189 GLY A N 1
ATOM 1545 C CA . GLY A 1 189 ? -14.171 -10.620 -2.167 1.00 89.88 189 GLY A CA 1
ATOM 1546 C C . GLY A 1 189 ? -13.916 -9.649 -1.011 1.00 89.88 189 GLY A C 1
ATOM 1547 O O . GLY A 1 189 ? -12.918 -8.928 -1.037 1.00 89.88 189 GLY A O 1
ATOM 1548 N N . SER A 1 190 ? -14.778 -9.620 0.008 1.00 96.25 190 SER A N 1
ATOM 1549 C CA . SER A 1 190 ? -14.549 -8.844 1.229 1.00 96.25 190 SER A CA 1
ATOM 1550 C C . SER A 1 190 ? -13.758 -9.640 2.275 1.00 96.25 190 SER A C 1
ATOM 1552 O O . SER A 1 190 ? -13.269 -10.744 2.011 1.00 96.25 190 SER A O 1
ATOM 1554 N N . CYS A 1 191 ? -13.585 -9.061 3.461 1.00 97.50 191 CYS A N 1
ATOM 1555 C CA . CYS A 1 191 ? -12.961 -9.713 4.603 1.00 97.50 191 CYS A CA 1
ATOM 1556 C C . CYS A 1 191 ? -13.705 -9.403 5.906 1.00 97.50 191 CYS A C 1
ATOM 1558 O O . CYS A 1 191 ? -14.347 -8.355 6.022 1.00 97.50 191 CYS A O 1
ATOM 1560 N N . ALA A 1 192 ? -13.545 -10.266 6.905 1.00 97.62 192 ALA A N 1
ATOM 1561 C CA . ALA A 1 192 ? -14.060 -10.067 8.255 1.00 97.62 192 ALA A CA 1
ATOM 1562 C C . ALA A 1 192 ? -12.937 -10.199 9.283 1.00 97.62 192 ALA A C 1
ATOM 1564 O O . ALA A 1 192 ? -12.124 -11.117 9.209 1.00 97.62 192 ALA A O 1
ATOM 1565 N N . ILE A 1 193 ? -12.898 -9.302 10.262 1.00 96.94 193 ILE A N 1
ATOM 1566 C CA . ILE A 1 193 ? -11.991 -9.421 11.400 1.00 96.94 193 ILE A CA 1
ATOM 1567 C C . ILE A 1 193 ? -12.633 -10.393 12.392 1.00 96.94 193 ILE A C 1
ATOM 1569 O O . ILE A 1 193 ? -13.693 -10.111 12.952 1.00 96.94 193 ILE A O 1
ATOM 1573 N N . VAL A 1 194 ? -11.992 -11.539 12.611 1.00 95.25 194 VAL A N 1
ATOM 1574 C CA . VAL A 1 194 ? -12.546 -12.642 13.418 1.00 95.25 194 VAL A CA 1
ATOM 1575 C C . VAL A 1 194 ? -11.917 -12.766 14.803 1.00 95.25 194 VAL A C 1
ATOM 1577 O O . VAL A 1 194 ? -12.424 -13.504 15.649 1.00 95.25 194 VAL A O 1
ATOM 1580 N N . SER A 1 195 ? -10.863 -11.996 15.078 1.00 90.75 195 SER A N 1
ATOM 1581 C CA . SER A 1 195 ? -10.310 -11.827 16.424 1.00 90.75 195 SER A CA 1
ATOM 1582 C C . SER A 1 195 ? -10.255 -10.352 16.844 1.00 90.75 195 SER A C 1
ATOM 1584 O O . SER A 1 195 ? -10.916 -9.497 16.257 1.00 90.75 195 SER A O 1
ATOM 1586 N N . TYR A 1 196 ? -9.568 -10.028 17.939 1.00 86.88 196 TYR A N 1
ATOM 1587 C CA . TYR A 1 196 ? -9.558 -8.664 18.470 1.00 86.88 196 TYR A CA 1
ATOM 1588 C C . TYR A 1 196 ? -8.423 -7.836 17.852 1.00 86.88 196 TYR A C 1
ATOM 1590 O O . TYR A 1 196 ? -7.291 -8.293 17.728 1.00 86.88 196 TYR A O 1
ATOM 1598 N N . ILE A 1 197 ? -8.699 -6.572 17.530 1.00 88.69 197 ILE A N 1
ATOM 1599 C CA . ILE A 1 197 ? -7.662 -5.565 17.301 1.00 88.69 197 ILE A CA 1
ATOM 1600 C C . ILE A 1 197 ? -7.099 -5.147 18.662 1.00 88.69 197 ILE A C 1
ATOM 1602 O O . ILE A 1 197 ? -7.835 -4.731 19.562 1.00 88.69 197 ILE A O 1
ATOM 1606 N N . ASN A 1 198 ? -5.779 -5.230 18.815 1.00 82.81 198 ASN A N 1
ATOM 1607 C CA . ASN A 1 198 ? -5.107 -4.848 20.051 1.00 82.81 198 ASN A CA 1
ATOM 1608 C C . ASN A 1 198 ? -5.431 -3.392 20.447 1.00 82.81 198 ASN A C 1
ATOM 1610 O O . ASN A 1 198 ? -5.285 -2.476 19.641 1.00 82.81 198 ASN A O 1
ATOM 1614 N N . ASN A 1 199 ? -5.834 -3.179 21.704 1.00 79.25 199 ASN A N 1
ATOM 1615 C CA . ASN A 1 199 ? -6.298 -1.892 22.247 1.00 79.25 199 ASN A CA 1
ATOM 1616 C C . ASN A 1 199 ? -7.573 -1.307 21.600 1.00 79.25 199 ASN A C 1
ATOM 1618 O O . ASN A 1 199 ? -7.804 -0.102 21.729 1.00 79.25 199 ASN A O 1
ATOM 1622 N N . LEU A 1 200 ? -8.427 -2.126 20.968 1.00 85.38 200 LEU A N 1
ATOM 1623 C CA . LEU A 1 200 ? -9.734 -1.695 20.456 1.00 85.38 200 LEU A CA 1
ATOM 1624 C C . LEU A 1 200 ? -10.846 -2.712 20.768 1.00 85.38 200 LEU A C 1
ATOM 1626 O O . LEU A 1 200 ? -10.797 -3.860 20.328 1.00 85.38 200 LEU A O 1
ATOM 1630 N N . HIS A 1 201 ? -11.892 -2.302 21.488 1.00 85.00 201 HIS A N 1
ATOM 1631 C CA . HIS A 1 201 ? -12.927 -3.228 21.955 1.00 85.00 201 HIS A CA 1
ATOM 1632 C C . HIS A 1 201 ? -13.953 -3.557 20.845 1.00 85.00 201 HIS A C 1
ATOM 1634 O O . HIS A 1 201 ? -14.641 -2.653 20.368 1.00 85.00 201 HIS A O 1
ATOM 1640 N N . PRO A 1 202 ? -14.187 -4.837 20.492 1.00 86.69 202 PRO A N 1
ATOM 1641 C CA . PRO A 1 202 ? -15.019 -5.212 19.339 1.00 86.69 202 PRO A CA 1
ATOM 1642 C C . PRO A 1 202 ? -16.487 -4.784 19.449 1.00 86.69 202 PRO A C 1
ATOM 1644 O O . PRO A 1 202 ? -17.060 -4.299 18.484 1.00 86.69 202 PRO A O 1
ATOM 1647 N N . GLN A 1 203 ? -17.108 -4.895 20.630 1.00 87.00 203 GLN A N 1
ATOM 1648 C CA . GLN A 1 203 ? -18.516 -4.491 20.800 1.00 87.00 203 GLN A CA 1
ATOM 1649 C C . GLN A 1 203 ? -18.704 -2.970 20.922 1.00 87.00 203 GLN A C 1
ATOM 1651 O O . GLN A 1 203 ? -19.582 -2.406 20.277 1.00 87.00 203 GLN A O 1
ATOM 1656 N N . GLN A 1 204 ? -17.877 -2.291 21.726 1.00 86.94 204 GLN A N 1
ATOM 1657 C CA . GLN A 1 204 ? -17.970 -0.838 21.915 1.00 86.94 204 GLN A CA 1
ATOM 1658 C C . GLN A 1 204 ? -17.592 -0.070 20.639 1.00 86.94 204 GLN A C 1
ATOM 1660 O O . GLN A 1 204 ? -18.161 0.982 20.356 1.00 86.94 204 GLN A O 1
ATOM 1665 N N . ASN A 1 205 ? -16.673 -0.619 19.839 1.00 90.31 205 ASN A N 1
ATOM 1666 C CA . ASN A 1 205 ? -16.185 -0.022 18.599 1.00 90.31 205 ASN A CA 1
ATOM 1667 C C . ASN A 1 205 ? -16.625 -0.811 17.352 1.00 90.31 205 ASN A C 1
ATOM 1669 O O . ASN A 1 205 ? -15.937 -0.776 16.335 1.00 90.31 205 ASN A O 1
ATOM 1673 N N . ALA A 1 206 ? -17.780 -1.486 17.397 1.00 93.44 206 ALA A N 1
ATOM 1674 C CA . ALA A 1 206 ? -18.253 -2.359 16.315 1.00 93.44 206 ALA A CA 1
ATOM 1675 C C . ALA A 1 206 ? -18.325 -1.658 14.945 1.00 93.44 206 ALA A C 1
ATOM 1677 O O . ALA A 1 206 ? -17.935 -2.228 13.929 1.00 93.44 206 ALA A O 1
ATOM 1678 N N . ARG A 1 207 ? -18.764 -0.389 14.911 1.00 95.88 207 ARG A N 1
ATOM 1679 C CA . ARG A 1 207 ? -18.777 0.407 13.670 1.00 95.88 207 ARG A CA 1
ATOM 1680 C C . ARG A 1 207 ? -17.366 0.586 13.098 1.00 95.88 207 ARG A C 1
ATOM 1682 O O . ARG A 1 207 ? -17.193 0.434 11.894 1.00 95.88 207 ARG A O 1
ATOM 1689 N N . LEU A 1 208 ? -16.373 0.846 13.954 1.00 95.44 208 LEU A N 1
ATOM 1690 C CA . LEU A 1 208 ? -14.986 1.048 13.538 1.00 95.44 208 LEU A CA 1
ATOM 1691 C C . LEU A 1 208 ? -14.360 -0.245 13.008 1.00 95.44 208 LEU A C 1
ATOM 1693 O O . LEU A 1 208 ? -13.689 -0.195 11.983 1.00 95.44 208 LEU A O 1
ATOM 1697 N N . TYR A 1 209 ? -14.623 -1.395 13.638 1.00 96.38 209 TYR A N 1
ATOM 1698 C CA . TYR A 1 209 ? -14.218 -2.700 13.092 1.00 96.38 209 TYR A CA 1
ATOM 1699 C C . TYR A 1 209 ? -14.740 -2.875 11.663 1.00 96.38 209 TYR A C 1
ATOM 1701 O O . TYR A 1 209 ? -13.964 -3.1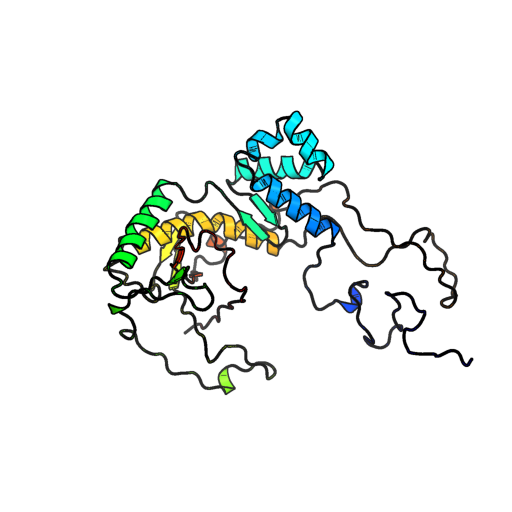46 10.752 1.00 96.38 209 TYR A O 1
ATOM 1709 N N . HIS A 1 210 ? -16.025 -2.590 11.441 1.00 97.44 210 HIS A N 1
ATOM 1710 C CA . HIS A 1 210 ? -16.629 -2.739 10.120 1.00 97.44 210 HIS A CA 1
ATOM 1711 C C . HIS A 1 210 ? -16.104 -1.729 9.084 1.00 97.44 210 HIS A C 1
ATOM 1713 O O . HIS A 1 210 ? -16.020 -2.019 7.890 1.00 97.44 210 HIS A O 1
ATOM 1719 N N . VAL A 1 211 ? -15.716 -0.528 9.521 1.00 98.12 211 VAL A N 1
ATOM 1720 C CA . VAL A 1 211 ? -15.007 0.438 8.668 1.00 98.12 211 VAL A CA 1
ATOM 1721 C C . VAL A 1 211 ? -13.619 -0.087 8.288 1.00 98.12 211 VAL A C 1
ATOM 1723 O O . VAL A 1 211 ? -13.243 0.005 7.120 1.00 98.12 211 VAL A O 1
ATOM 1726 N N . ILE A 1 212 ? -12.875 -0.665 9.234 1.00 97.62 212 ILE A N 1
ATOM 1727 C CA . ILE A 1 212 ? -11.541 -1.229 8.987 1.00 97.62 212 ILE A CA 1
ATOM 1728 C C . ILE A 1 212 ? -11.626 -2.424 8.028 1.00 97.62 212 ILE A C 1
ATOM 1730 O O . ILE A 1 212 ? -10.854 -2.471 7.076 1.00 97.62 212 ILE A O 1
ATOM 1734 N N . GLU A 1 213 ? -12.590 -3.330 8.200 1.00 98.19 213 GLU A N 1
ATOM 1735 C CA . GLU A 1 213 ? -12.854 -4.445 7.271 1.00 98.19 213 GLU A CA 1
ATOM 1736 C C . GLU A 1 213 ? -13.079 -3.960 5.837 1.00 98.19 213 GLU A C 1
ATOM 1738 O O . GLU A 1 213 ? -12.480 -4.474 4.889 1.00 98.19 213 GLU A O 1
ATOM 1743 N N . LYS A 1 214 ? -13.903 -2.919 5.665 1.00 98.19 214 LYS A N 1
ATOM 1744 C CA . LYS A 1 214 ? -14.137 -2.311 4.349 1.00 98.19 214 LYS A CA 1
ATOM 1745 C C . LYS A 1 214 ? -12.859 -1.726 3.766 1.00 98.19 214 LYS A C 1
ATOM 1747 O O . LYS A 1 214 ? -12.611 -1.908 2.580 1.00 98.19 214 LYS A O 1
ATOM 1752 N N . ILE A 1 215 ? -12.044 -1.048 4.574 1.00 97.94 215 ILE A N 1
ATOM 1753 C CA . ILE A 1 215 ? -10.754 -0.512 4.122 1.00 97.94 215 ILE A CA 1
ATOM 1754 C C . ILE A 1 215 ? -9.831 -1.650 3.686 1.00 97.94 215 ILE A C 1
ATOM 1756 O O . ILE A 1 215 ? -9.302 -1.590 2.582 1.00 97.94 215 ILE A O 1
ATOM 1760 N N . ILE A 1 216 ? -9.671 -2.696 4.503 1.00 97.62 216 ILE A N 1
ATOM 1761 C CA . ILE A 1 216 ? -8.839 -3.862 4.169 1.00 97.62 216 ILE A CA 1
ATOM 1762 C C . ILE A 1 216 ? -9.315 -4.477 2.851 1.00 97.62 216 ILE A C 1
ATOM 1764 O O . ILE A 1 216 ? -8.509 -4.648 1.940 1.00 97.62 216 ILE A O 1
ATOM 1768 N N . SER A 1 217 ? -10.623 -4.698 2.700 1.00 97.50 217 SER A N 1
ATOM 1769 C CA . SER A 1 217 ? -11.218 -5.242 1.472 1.00 97.50 217 SER A CA 1
ATOM 1770 C C . SER A 1 217 ? -10.860 -4.414 0.228 1.00 97.50 217 SER A C 1
ATOM 1772 O O . SER A 1 217 ? -10.513 -4.974 -0.808 1.00 97.50 217 SER A O 1
ATOM 1774 N N . GLN A 1 218 ? -10.880 -3.079 0.324 1.00 96.50 218 GLN A N 1
ATOM 1775 C CA . GLN A 1 218 ? -10.496 -2.186 -0.781 1.00 96.50 218 GLN A CA 1
ATOM 1776 C C . GLN A 1 218 ? -8.980 -2.147 -1.045 1.00 96.50 218 GLN A C 1
ATOM 1778 O O . GLN A 1 218 ? -8.550 -1.785 -2.141 1.00 96.50 218 GLN A O 1
ATOM 1783 N N . VAL A 1 219 ? -8.153 -2.505 -0.059 1.00 95.81 219 VAL A N 1
ATOM 1784 C CA . VAL A 1 219 ? -6.686 -2.525 -0.174 1.00 95.81 219 VAL A CA 1
ATOM 1785 C C . VAL A 1 219 ? -6.164 -3.871 -0.688 1.00 95.81 219 VAL A C 1
ATOM 1787 O O . VAL A 1 219 ? -5.116 -3.893 -1.335 1.00 95.81 219 VAL A O 1
ATOM 1790 N N . ILE A 1 220 ? -6.887 -4.979 -0.491 1.00 95.50 220 ILE A N 1
ATOM 1791 C CA . ILE A 1 220 ? -6.488 -6.317 -0.970 1.00 95.50 220 ILE A CA 1
ATOM 1792 C C . ILE A 1 220 ? -6.072 -6.327 -2.456 1.00 95.50 220 ILE A C 1
ATOM 1794 O O . ILE A 1 220 ? -5.004 -6.868 -2.753 1.00 95.50 220 ILE A O 1
ATOM 1798 N N . PRO A 1 221 ? -6.792 -5.685 -3.401 1.00 94.00 221 PRO A N 1
ATOM 1799 C CA . PRO A 1 221 ? -6.350 -5.620 -4.796 1.00 94.00 221 PRO A CA 1
ATOM 1800 C C . PRO A 1 221 ? -4.969 -4.972 -4.984 1.00 94.00 221 PRO A C 1
ATOM 1802 O O . PRO A 1 221 ? -4.202 -5.401 -5.846 1.00 94.00 221 PRO A O 1
ATOM 1805 N N . LEU A 1 222 ? -4.621 -3.969 -4.170 1.00 94.69 222 LEU A N 1
ATOM 1806 C CA . LEU A 1 222 ? -3.299 -3.339 -4.204 1.00 94.69 222 LEU A CA 1
ATOM 1807 C C . LEU A 1 222 ? -2.234 -4.298 -3.662 1.00 94.69 222 LEU A C 1
ATOM 1809 O O . LEU A 1 222 ? -1.159 -4.393 -4.252 1.00 94.69 222 LEU A O 1
ATOM 1813 N N . TRP A 1 223 ? -2.529 -5.042 -2.589 1.00 94.19 223 TRP A N 1
ATOM 1814 C CA . TRP A 1 223 ? -1.630 -6.076 -2.063 1.00 94.19 223 TRP A CA 1
ATOM 1815 C C . TRP A 1 223 ? -1.401 -7.210 -3.063 1.00 94.19 223 TRP A C 1
ATOM 1817 O O . TRP A 1 223 ? -0.254 -7.605 -3.265 1.00 94.19 223 TRP A O 1
ATOM 1827 N N . ASN A 1 224 ? -2.444 -7.669 -3.760 1.00 93.25 224 ASN A N 1
ATOM 1828 C CA . ASN A 1 224 ? -2.329 -8.654 -4.841 1.00 93.25 224 ASN A CA 1
ATOM 1829 C C . ASN A 1 224 ? -1.368 -8.166 -5.935 1.00 93.25 224 ASN A C 1
ATOM 1831 O O . ASN A 1 224 ? -0.479 -8.905 -6.369 1.00 93.25 224 ASN A O 1
ATOM 1835 N N . THR A 1 225 ? -1.473 -6.896 -6.337 1.00 91.44 225 THR A N 1
ATOM 1836 C CA . THR A 1 225 ? -0.552 -6.289 -7.309 1.00 91.44 225 THR A CA 1
ATOM 1837 C C . THR A 1 225 ? 0.865 -6.147 -6.758 1.00 91.44 225 THR A C 1
ATOM 1839 O O . THR A 1 225 ? 1.822 -6.462 -7.468 1.00 91.44 225 THR A O 1
ATOM 1842 N N . THR A 1 226 ? 1.030 -5.737 -5.498 1.00 91.31 226 THR A N 1
ATOM 1843 C CA . THR A 1 226 ? 2.334 -5.690 -4.820 1.00 91.31 226 THR A CA 1
ATOM 1844 C C . THR A 1 226 ? 3.009 -7.058 -4.833 1.00 91.31 226 THR A C 1
ATOM 1846 O O . THR A 1 226 ? 4.138 -7.170 -5.310 1.00 91.31 226 THR A O 1
ATOM 1849 N N . LEU A 1 227 ? 2.321 -8.105 -4.375 1.00 89.88 227 LEU A N 1
ATOM 1850 C CA . LEU A 1 227 ? 2.865 -9.461 -4.280 1.00 89.88 227 LEU A CA 1
ATOM 1851 C C . LEU A 1 227 ? 3.141 -10.063 -5.661 1.00 89.88 227 LEU A C 1
ATOM 1853 O O . LEU A 1 227 ? 4.190 -10.674 -5.866 1.00 89.88 227 LEU A O 1
ATOM 1857 N N . THR A 1 228 ? 2.279 -9.781 -6.642 1.00 88.38 228 THR A N 1
ATOM 1858 C CA . THR A 1 228 ? 2.541 -10.101 -8.053 1.00 88.38 228 THR A CA 1
ATOM 1859 C C . THR A 1 228 ? 3.841 -9.441 -8.527 1.00 88.38 228 THR A C 1
ATOM 1861 O O . THR A 1 228 ? 4.669 -10.091 -9.155 1.00 88.38 228 THR A O 1
ATOM 1864 N N . CYS A 1 229 ? 4.072 -8.162 -8.211 1.00 85.00 229 CYS A N 1
ATOM 1865 C CA . CYS A 1 229 ? 5.290 -7.448 -8.611 1.00 85.00 229 CYS A CA 1
ATOM 1866 C C . CYS A 1 229 ? 6.552 -7.965 -7.910 1.00 85.00 229 CYS A C 1
ATOM 1868 O O . CYS A 1 229 ? 7.603 -8.038 -8.546 1.00 85.00 229 CYS A O 1
ATOM 1870 N N . VAL A 1 230 ? 6.458 -8.340 -6.632 1.00 80.25 230 VAL A N 1
ATOM 1871 C CA . VAL A 1 230 ? 7.572 -8.933 -5.872 1.00 80.25 230 VAL A CA 1
ATOM 1872 C C . VAL A 1 230 ? 7.966 -10.288 -6.461 1.00 80.25 230 VAL A C 1
ATOM 1874 O O . VAL A 1 230 ? 9.154 -10.550 -6.641 1.00 80.25 230 VAL A O 1
ATOM 1877 N N . GLY A 1 231 ? 6.985 -11.110 -6.848 1.00 76.19 231 GLY A N 1
ATOM 1878 C CA . GLY A 1 231 ? 7.228 -12.383 -7.534 1.00 76.19 231 GLY A CA 1
ATOM 1879 C C . GLY A 1 231 ? 7.847 -12.232 -8.929 1.00 76.19 231 GLY A C 1
ATOM 1880 O O . GLY A 1 231 ? 8.390 -13.190 -9.483 1.00 76.19 231 GLY A O 1
ATOM 1881 N N . LEU A 1 232 ? 7.810 -11.031 -9.512 1.00 75.88 232 LEU A N 1
ATOM 1882 C CA . LEU A 1 232 ? 8.386 -10.760 -10.821 1.00 75.88 232 LEU A CA 1
ATOM 1883 C C . LEU A 1 232 ? 9.828 -10.267 -10.696 1.00 75.88 232 LEU A C 1
ATOM 1885 O O . LEU A 1 232 ? 10.120 -9.175 -10.205 1.00 75.88 232 LEU A O 1
ATOM 1889 N N . ASN A 1 233 ? 10.747 -11.008 -11.313 1.00 74.50 233 ASN A N 1
ATOM 1890 C CA . ASN A 1 233 ? 12.111 -10.539 -11.565 1.00 74.50 233 ASN A CA 1
ATOM 1891 C C . ASN A 1 233 ? 12.154 -9.559 -12.759 1.00 74.50 233 ASN A C 1
ATOM 1893 O O . ASN A 1 233 ? 12.973 -9.685 -13.670 1.00 74.50 233 ASN A O 1
ATOM 1897 N N . TYR A 1 234 ? 11.218 -8.605 -12.792 1.00 80.19 234 TYR A N 1
ATOM 1898 C CA . TYR A 1 234 ? 11.169 -7.566 -13.812 1.00 80.19 234 TYR A CA 1
ATOM 1899 C C . TYR A 1 234 ? 12.328 -6.586 -13.606 1.00 80.19 234 TYR A C 1
ATOM 1901 O O . TYR A 1 234 ? 12.511 -6.042 -12.514 1.00 80.19 234 TYR A O 1
ATOM 1909 N N . ARG A 1 235 ? 13.114 -6.375 -14.667 1.00 79.50 235 ARG A N 1
ATOM 1910 C CA . ARG A 1 235 ? 14.257 -5.458 -14.695 1.00 79.50 235 ARG A CA 1
ATOM 1911 C C . ARG A 1 235 ? 14.188 -4.621 -15.968 1.00 79.50 235 ARG A C 1
ATOM 1913 O O . ARG A 1 235 ? 14.429 -5.145 -17.053 1.00 79.50 235 ARG A O 1
ATOM 1920 N N . ARG A 1 236 ? 13.891 -3.322 -15.837 1.00 80.25 236 ARG A N 1
ATOM 1921 C CA . ARG A 1 236 ? 13.917 -2.371 -16.965 1.00 80.25 236 ARG A CA 1
ATOM 1922 C C . ARG A 1 236 ? 15.335 -2.209 -17.528 1.00 80.25 236 ARG A C 1
ATOM 1924 O O . ARG A 1 236 ? 15.511 -2.082 -18.737 1.00 80.25 236 ARG A O 1
ATOM 1931 N N . ILE A 1 237 ? 16.338 -2.229 -16.646 1.00 84.56 237 ILE A N 1
ATOM 1932 C CA . ILE A 1 237 ? 17.759 -2.097 -16.984 1.00 84.56 237 ILE A CA 1
ATOM 1933 C C . ILE A 1 237 ? 18.494 -3.348 -16.482 1.00 84.56 237 ILE A C 1
ATOM 1935 O O . ILE A 1 237 ? 18.766 -3.443 -15.282 1.00 84.56 237 ILE A O 1
ATOM 1939 N N . PRO A 1 238 ? 18.788 -4.333 -17.351 1.00 79.38 238 PRO A N 1
ATOM 1940 C CA . PRO A 1 238 ? 19.582 -5.485 -16.950 1.00 79.38 238 PRO A CA 1
ATOM 1941 C C . PRO A 1 238 ? 21.014 -5.044 -16.633 1.00 79.38 238 PRO A C 1
ATOM 1943 O O . PRO A 1 238 ? 21.605 -4.239 -17.351 1.00 79.38 238 PRO A O 1
ATOM 1946 N N . TYR A 1 239 ? 21.573 -5.582 -15.553 1.00 78.88 239 TYR A N 1
ATOM 1947 C CA . TYR A 1 239 ? 22.959 -5.359 -15.162 1.00 78.88 239 TYR A CA 1
ATOM 1948 C C . TYR A 1 239 ? 23.560 -6.681 -14.702 1.00 78.88 239 TYR A C 1
ATOM 1950 O O . TYR A 1 239 ? 23.108 -7.245 -13.706 1.00 78.88 239 TYR A O 1
ATOM 1958 N N . ASN A 1 240 ? 24.557 -7.155 -15.448 1.00 75.88 240 ASN A N 1
ATOM 1959 C CA . ASN A 1 240 ? 25.260 -8.412 -15.182 1.00 75.88 240 ASN A CA 1
ATOM 1960 C C . ASN A 1 240 ? 26.755 -8.183 -14.876 1.00 75.88 240 ASN A C 1
ATOM 1962 O O . ASN A 1 240 ? 27.490 -9.136 -14.655 1.00 75.88 240 ASN A O 1
ATOM 1966 N N . GLY A 1 241 ? 27.222 -6.928 -14.891 1.00 74.56 241 GLY A N 1
ATOM 1967 C CA . GLY A 1 241 ? 28.617 -6.570 -14.637 1.00 74.56 241 GLY A CA 1
ATOM 1968 C C . GLY A 1 241 ? 29.053 -5.290 -15.352 1.00 74.56 241 GLY A C 1
ATOM 1969 O O . GLY A 1 241 ? 28.294 -4.674 -16.102 1.00 74.56 241 GLY A O 1
ATOM 1970 N N . VAL A 1 242 ? 30.295 -4.872 -15.103 1.00 77.19 242 VAL A N 1
ATOM 1971 C CA . VAL A 1 242 ? 30.891 -3.673 -15.712 1.00 77.19 242 VAL A CA 1
ATOM 1972 C C . VAL A 1 242 ? 31.202 -3.907 -17.188 1.00 77.19 242 VAL A C 1
ATOM 1974 O O . VAL A 1 242 ? 32.136 -4.628 -17.537 1.00 77.19 242 VAL A O 1
ATOM 1977 N N . GLU A 1 243 ? 30.481 -3.210 -18.062 1.00 79.00 243 GLU A N 1
ATOM 1978 C CA . GLU A 1 243 ? 30.838 -3.096 -19.475 1.00 79.00 243 GLU A CA 1
ATOM 1979 C C . GLU A 1 243 ? 31.777 -1.906 -19.708 1.00 79.00 243 GLU A C 1
ATOM 1981 O O . GLU A 1 243 ? 31.606 -0.825 -19.140 1.00 79.00 243 GLU A O 1
ATOM 1986 N N . ARG A 1 244 ? 32.776 -2.084 -20.578 1.00 77.25 244 ARG A N 1
ATOM 1987 C CA . ARG A 1 244 ? 33.751 -1.040 -20.928 1.00 77.25 244 ARG A CA 1
ATOM 1988 C C . ARG A 1 244 ? 33.672 -0.698 -22.412 1.00 77.25 244 ARG A C 1
ATOM 1990 O O . ARG A 1 244 ? 33.299 -1.523 -23.247 1.00 77.25 244 ARG A O 1
ATOM 1997 N N . GLU A 1 245 ? 34.020 0.531 -22.768 1.00 74.31 245 GLU A N 1
ATOM 1998 C CA . GLU A 1 245 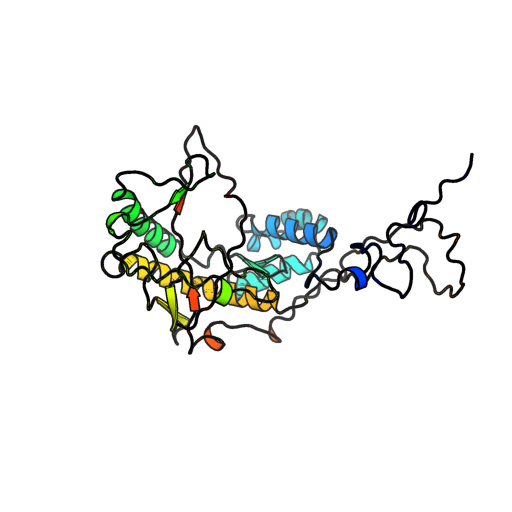? 34.106 0.940 -24.173 1.00 74.31 245 GLU A CA 1
ATOM 1999 C C . GLU A 1 245 ? 35.220 0.183 -24.920 1.00 74.31 245 GLU A C 1
ATOM 2001 O O . GLU A 1 245 ? 36.331 0.023 -24.415 1.00 74.31 245 GLU A O 1
ATOM 2006 N N . GLY A 1 246 ? 34.927 -0.309 -26.132 1.00 64.56 246 GLY A N 1
ATOM 2007 C CA . GLY A 1 246 ? 35.919 -0.964 -26.995 1.00 64.56 246 GLY A CA 1
ATOM 2008 C C . GLY A 1 246 ? 36.358 -2.372 -26.570 1.00 64.56 246 GLY A C 1
ATOM 2009 O O . GLY A 1 246 ? 37.496 -2.749 -26.837 1.00 64.56 246 GLY A O 1
ATOM 2010 N N . SER A 1 247 ? 35.511 -3.145 -25.886 1.00 54.19 247 SER A N 1
ATOM 2011 C CA . SER A 1 247 ? 35.680 -4.598 -25.730 1.00 54.19 247 SER A CA 1
ATOM 2012 C C . SER A 1 247 ? 34.997 -5.333 -26.892 1.00 54.19 247 SER A C 1
ATOM 2014 O O . SER A 1 247 ? 33.911 -5.887 -26.736 1.00 54.19 247 SER A O 1
ATOM 2016 N N . GLY A 1 248 ? 35.591 -5.255 -28.083 1.00 46.88 248 GLY A N 1
ATOM 2017 C CA . GLY A 1 248 ? 35.443 -6.333 -29.064 1.00 46.88 248 GLY A CA 1
ATOM 2018 C C . GLY A 1 248 ? 36.347 -7.492 -28.642 1.00 46.88 248 GLY A C 1
ATOM 2019 O O . GLY A 1 248 ? 37.314 -7.240 -27.926 1.00 46.88 248 GLY A O 1
ATOM 2020 N N . ASP A 1 249 ? 35.995 -8.721 -29.024 1.00 45.50 249 ASP A N 1
ATOM 2021 C CA . ASP A 1 249 ? 36.761 -9.956 -28.789 1.00 45.50 249 ASP A CA 1
ATOM 2022 C C . ASP A 1 249 ? 38.276 -9.745 -28.947 1.00 45.50 249 ASP A C 1
ATOM 2024 O O . ASP A 1 249 ? 38.802 -9.810 -30.052 1.00 45.50 249 ASP A O 1
ATOM 2028 N N . ASP A 1 250 ? 38.981 -9.521 -27.840 1.00 41.84 250 ASP A N 1
ATOM 2029 C CA . ASP A 1 250 ? 40.436 -9.613 -27.789 1.00 41.84 250 ASP A CA 1
ATOM 2030 C C . ASP A 1 250 ? 40.792 -10.594 -26.677 1.00 41.84 250 ASP A C 1
ATOM 2032 O O . ASP A 1 250 ? 40.942 -10.269 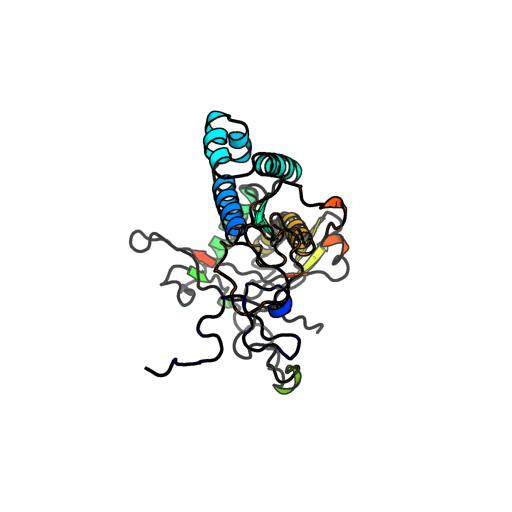-25.494 1.00 41.84 250 ASP A O 1
ATOM 2036 N N . SER A 1 251 ? 40.880 -11.851 -27.100 1.00 45.66 251 SER A N 1
ATOM 2037 C CA . SER A 1 251 ? 41.453 -12.975 -26.377 1.00 45.66 251 SER A CA 1
ATOM 2038 C C . SER A 1 251 ? 42.975 -12.823 -26.271 1.00 45.66 251 SER A C 1
ATOM 2040 O O . SER A 1 251 ? 43.725 -13.608 -26.852 1.00 45.66 251 SER A O 1
ATOM 2042 N N . SER A 1 252 ? 43.456 -11.807 -25.557 1.00 45.72 252 SER A N 1
ATOM 2043 C CA . SER A 1 252 ? 44.884 -11.679 -25.260 1.00 45.72 252 SER A CA 1
ATOM 2044 C C . SER A 1 252 ? 45.115 -11.411 -23.779 1.00 45.72 252 SER A C 1
ATOM 2046 O O . SER A 1 252 ? 44.737 -10.377 -23.222 1.00 45.72 252 SER A O 1
ATOM 2048 N N . GLU A 1 253 ? 45.731 -12.407 -23.156 1.00 45.56 253 GLU A N 1
ATOM 2049 C CA . GLU A 1 253 ? 46.212 -12.451 -21.787 1.00 45.56 253 GLU A CA 1
ATOM 2050 C C . GLU A 1 253 ? 47.280 -11.376 -21.544 1.00 45.56 253 GLU A C 1
ATOM 2052 O O . GLU A 1 253 ? 48.459 -11.635 -21.708 1.00 45.56 253 GLU A O 1
ATOM 2057 N N . ASP A 1 254 ? 46.888 -10.177 -21.114 1.00 42.41 254 ASP A N 1
ATOM 2058 C CA . ASP A 1 254 ? 47.812 -9.263 -20.432 1.00 42.41 254 ASP A CA 1
ATOM 2059 C C . ASP A 1 254 ? 47.052 -8.426 -19.394 1.00 42.41 254 ASP A C 1
ATOM 2061 O O . ASP A 1 254 ? 46.500 -7.354 -19.645 1.00 42.41 254 ASP A O 1
ATOM 2065 N N . LYS A 1 255 ? 46.972 -8.963 -18.169 1.00 48.78 255 LYS A N 1
ATOM 2066 C CA . LYS A 1 255 ? 46.204 -8.390 -17.044 1.00 48.78 255 LYS A CA 1
ATOM 2067 C C . LYS A 1 255 ? 46.861 -7.161 -16.395 1.00 48.78 255 LYS A C 1
ATOM 2069 O O . LYS A 1 255 ? 46.282 -6.607 -15.463 1.00 48.78 255 LYS A O 1
ATOM 2074 N N . GLN A 1 256 ? 48.041 -6.735 -16.851 1.00 43.97 256 GLN A N 1
ATOM 2075 C CA . GLN A 1 256 ? 48.893 -5.784 -16.122 1.00 43.97 256 GLN A CA 1
ATOM 2076 C C . GLN A 1 256 ? 48.911 -4.356 -16.695 1.00 43.97 256 GLN A C 1
ATOM 2078 O O . GLN A 1 256 ? 49.441 -3.452 -16.057 1.00 43.97 256 GLN A O 1
ATOM 2083 N N . SER A 1 257 ? 48.276 -4.120 -17.847 1.00 45.84 257 SER A N 1
ATOM 2084 C CA . SER A 1 257 ? 48.217 -2.809 -18.514 1.00 45.84 257 SER A CA 1
ATOM 2085 C C . SER A 1 257 ? 46.794 -2.430 -18.940 1.00 45.84 257 SER A C 1
ATOM 2087 O O . SER A 1 257 ? 46.574 -1.847 -20.002 1.00 45.84 257 SER A O 1
ATOM 2089 N N . ARG A 1 258 ? 45.787 -2.730 -18.106 1.00 53.00 258 ARG A N 1
ATOM 2090 C CA . ARG A 1 258 ? 44.429 -2.209 -18.323 1.00 53.00 258 ARG A CA 1
ATOM 2091 C C . ARG A 1 258 ? 44.441 -0.692 -18.133 1.00 53.00 258 ARG A C 1
ATOM 2093 O O . ARG A 1 258 ? 44.254 -0.194 -17.028 1.00 53.00 258 ARG A O 1
ATOM 2100 N N . GLN A 1 259 ? 44.648 0.040 -19.224 1.00 54.25 259 GLN A N 1
ATOM 2101 C CA . GLN A 1 259 ? 44.275 1.447 -19.318 1.00 54.25 259 GLN A CA 1
ATOM 2102 C C . GL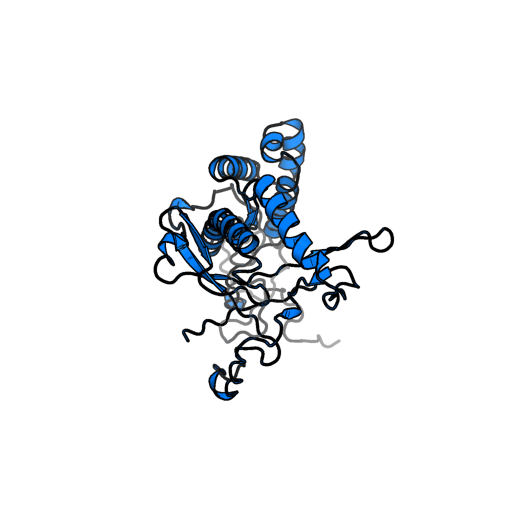N A 1 259 ? 42.826 1.560 -18.823 1.00 54.25 259 GLN A C 1
ATOM 2104 O O . GLN A 1 259 ? 41.992 0.732 -19.203 1.00 54.25 259 GLN A O 1
ATOM 2109 N N . VAL A 1 260 ? 42.535 2.513 -17.932 1.00 56.56 260 VAL A N 1
ATOM 2110 C CA . VAL A 1 260 ? 41.186 2.709 -17.380 1.00 56.56 260 VAL A CA 1
ATOM 2111 C C . VAL A 1 260 ? 40.264 3.119 -18.530 1.00 56.56 260 VAL A C 1
ATOM 2113 O O . VAL A 1 260 ? 40.144 4.294 -18.860 1.00 56.56 260 VAL A O 1
ATOM 2116 N N . LYS A 1 261 ? 39.675 2.130 -19.207 1.00 65.00 261 LYS A N 1
ATOM 2117 C CA . LYS A 1 261 ? 38.670 2.340 -20.247 1.00 65.00 261 LYS A CA 1
ATOM 2118 C C . LYS A 1 261 ? 37.401 2.853 -19.572 1.00 65.00 261 LYS A C 1
ATOM 2120 O O . LYS A 1 261 ? 37.025 2.349 -18.510 1.00 65.00 261 LYS A O 1
ATOM 2125 N N . THR A 1 262 ? 36.753 3.836 -20.192 1.00 73.56 262 THR A N 1
ATOM 2126 C CA . THR A 1 262 ? 35.496 4.415 -19.714 1.00 73.56 262 THR A CA 1
ATOM 2127 C C . THR A 1 262 ? 34.465 3.312 -19.472 1.00 73.56 262 THR A C 1
ATOM 2129 O O . THR A 1 262 ? 34.259 2.436 -20.321 1.00 73.56 262 THR A O 1
ATOM 2132 N N . ILE A 1 263 ? 33.843 3.338 -18.292 1.00 77.12 263 ILE A N 1
ATOM 2133 C CA . ILE A 1 263 ? 32.748 2.435 -17.933 1.00 77.12 263 ILE A CA 1
ATOM 2134 C C . ILE A 1 263 ? 31.501 2.883 -18.690 1.00 77.12 263 ILE A C 1
ATOM 2136 O O . ILE A 1 263 ? 31.131 4.057 -18.635 1.00 77.12 263 ILE A O 1
ATOM 2140 N N . LYS A 1 264 ? 30.836 1.948 -19.370 1.00 82.06 264 LYS A N 1
ATOM 2141 C CA . LYS A 1 264 ? 29.539 2.214 -19.988 1.00 82.06 264 LYS A CA 1
ATOM 2142 C C . LYS A 1 264 ? 28.469 2.253 -18.905 1.00 82.06 264 LYS A C 1
ATOM 2144 O O . LYS A 1 264 ? 28.286 1.284 -18.171 1.00 82.06 264 LYS A O 1
ATOM 2149 N N . VAL A 1 265 ? 27.756 3.371 -18.814 1.00 81.50 265 VAL A N 1
ATOM 2150 C CA . VAL A 1 265 ? 26.592 3.493 -17.931 1.00 81.50 265 VAL A CA 1
ATOM 2151 C C . VAL A 1 265 ? 25.421 2.731 -18.566 1.00 81.50 265 VAL A C 1
ATOM 2153 O O . VAL A 1 265 ? 25.092 3.014 -19.719 1.00 81.50 265 VAL A O 1
ATOM 2156 N N . PRO A 1 266 ? 24.789 1.774 -17.860 1.00 83.44 266 PRO A N 1
ATOM 2157 C CA . PRO A 1 266 ? 23.613 1.079 -18.373 1.00 83.44 266 PRO A CA 1
ATOM 2158 C C . PRO A 1 266 ? 22.445 2.051 -18.579 1.00 83.44 266 PRO A C 1
ATOM 2160 O O . PRO A 1 266 ? 21.979 2.686 -17.631 1.00 83.44 266 PRO A O 1
ATOM 2163 N N . GLU A 1 267 ? 21.953 2.138 -19.811 1.00 83.62 267 GLU A N 1
ATOM 2164 C CA . GLU A 1 267 ? 20.757 2.903 -20.171 1.00 83.62 267 GLU A CA 1
ATOM 2165 C C . GLU A 1 267 ? 19.569 1.956 -20.404 1.00 83.62 267 GLU A C 1
ATOM 2167 O O . GLU A 1 267 ? 19.763 0.798 -20.791 1.00 83.62 267 GLU A O 1
ATOM 2172 N N . PRO A 1 268 ? 18.325 2.411 -20.173 1.00 81.69 268 PRO A N 1
ATOM 2173 C CA . PRO A 1 268 ? 17.151 1.601 -20.454 1.00 81.69 268 PRO A CA 1
ATOM 2174 C C . PRO A 1 268 ? 17.031 1.302 -21.950 1.00 81.69 268 PRO A C 1
ATOM 2176 O O . PRO A 1 268 ? 17.237 2.164 -22.805 1.00 81.69 268 PRO A O 1
ATOM 2179 N N . GLY A 1 269 ? 16.655 0.060 -22.257 1.00 79.56 269 GLY A N 1
ATOM 2180 C CA . GLY A 1 269 ? 16.259 -0.343 -23.602 1.00 79.56 269 GLY A CA 1
ATOM 2181 C C . GLY A 1 269 ? 14.858 0.157 -23.968 1.00 79.56 269 GLY A C 1
ATOM 2182 O O . GLY A 1 269 ? 14.272 1.019 -23.312 1.00 79.56 269 GLY A O 1
ATOM 2183 N N . LYS A 1 270 ? 14.275 -0.428 -25.021 1.00 82.75 270 LYS A N 1
ATOM 2184 C CA . LYS A 1 270 ? 12.850 -0.222 -25.320 1.00 82.75 270 LYS A CA 1
ATOM 2185 C C . LYS A 1 270 ? 12.011 -0.736 -24.149 1.00 82.75 270 LYS A C 1
ATOM 2187 O O . LYS A 1 270 ? 12.233 -1.855 -23.695 1.00 82.75 270 LYS A O 1
ATOM 2192 N N . PHE A 1 271 ? 11.040 0.061 -23.705 1.00 83.88 271 PHE A N 1
ATOM 2193 C CA . PHE A 1 271 ? 10.121 -0.354 -22.650 1.00 83.88 271 PHE A CA 1
ATOM 2194 C C . PHE A 1 271 ? 9.383 -1.637 -23.048 1.00 83.88 271 PHE A C 1
ATOM 2196 O O . PHE A 1 271 ? 8.840 -1.740 -24.151 1.00 83.88 271 PHE A O 1
ATOM 2203 N N . SER A 1 272 ? 9.360 -2.593 -22.126 1.00 83.25 272 SER A N 1
ATOM 2204 C CA . SER A 1 272 ? 8.590 -3.826 -22.219 1.00 83.25 272 SER A CA 1
ATOM 2205 C C . SER A 1 272 ? 7.732 -3.940 -20.963 1.00 83.25 272 SER A C 1
ATOM 2207 O O . SER A 1 272 ? 8.309 -3.972 -19.880 1.00 83.25 272 SER A O 1
ATOM 2209 N N . PRO A 1 273 ? 6.397 -4.012 -21.059 1.00 83.25 273 PRO A N 1
ATOM 2210 C CA . PRO A 1 273 ? 5.562 -4.068 -19.870 1.00 83.25 273 PRO A CA 1
ATOM 2211 C C . PRO A 1 273 ? 5.804 -5.360 -19.066 1.00 83.25 273 PRO A C 1
ATOM 2213 O O . PRO A 1 273 ? 6.051 -6.418 -19.663 1.00 83.25 273 PRO A O 1
ATOM 2216 N N . PRO A 1 274 ? 5.712 -5.305 -17.724 1.00 80.06 274 PRO A N 1
ATOM 2217 C CA . PRO A 1 274 ? 5.705 -6.492 -16.878 1.00 80.06 274 PRO A CA 1
ATOM 2218 C C . PRO A 1 274 ? 4.628 -7.496 -17.315 1.00 80.06 274 PRO A C 1
ATOM 2220 O O . PRO A 1 274 ? 3.490 -7.132 -17.614 1.00 80.06 274 PRO A O 1
ATOM 2223 N N . ARG A 1 275 ? 4.969 -8.789 -17.335 1.00 75.38 275 ARG A N 1
ATOM 2224 C CA . ARG A 1 275 ? 4.038 -9.866 -17.708 1.00 75.38 275 ARG A CA 1
ATOM 2225 C C . ARG A 1 275 ? 3.212 -10.322 -16.503 1.00 75.38 275 ARG A C 1
ATOM 2227 O O . ARG A 1 275 ? 3.431 -11.404 -15.975 1.00 75.38 275 ARG A O 1
ATOM 2234 N N . TRP A 1 276 ? 2.258 -9.507 -16.069 1.00 71.94 276 TRP A N 1
ATOM 2235 C CA . TRP A 1 276 ? 1.419 -9.831 -14.905 1.00 71.94 276 TRP A CA 1
ATOM 2236 C C . TRP A 1 276 ? 0.542 -11.072 -15.096 1.00 71.94 276 TRP A C 1
ATOM 2238 O O . TRP A 1 276 ? 0.359 -11.851 -14.167 1.00 71.94 276 TRP A O 1
ATOM 2248 N N . ASN A 1 277 ? 0.069 -11.318 -16.319 1.00 62.38 277 ASN A N 1
ATOM 2249 C CA . ASN A 1 277 ? -0.880 -12.400 -16.598 1.00 62.38 277 ASN A CA 1
ATOM 2250 C C . ASN A 1 277 ? -0.307 -13.817 -16.411 1.00 62.38 277 ASN A C 1
ATOM 2252 O O . ASN A 1 277 ? -1.080 -14.767 -16.366 1.00 62.38 277 ASN A O 1
ATOM 2256 N N . SER A 1 278 ? 1.018 -13.992 -16.333 1.00 57.66 278 SER A N 1
ATOM 2257 C CA . SER A 1 278 ? 1.637 -15.316 -16.158 1.00 57.66 278 SER A CA 1
ATOM 2258 C C . SER A 1 278 ? 1.864 -15.717 -14.699 1.00 57.66 278 SER A C 1
ATOM 2260 O O . SER A 1 278 ? 2.250 -16.856 -14.449 1.00 57.66 278 SER A O 1
ATOM 2262 N N . SER A 1 279 ? 1.701 -14.794 -13.746 1.00 61.97 279 SER A N 1
ATOM 2263 C CA . SER A 1 279 ? 2.105 -14.995 -12.343 1.00 61.97 279 SER A CA 1
ATOM 2264 C C . SER A 1 279 ? 1.301 -14.107 -11.388 1.00 61.97 279 SER A C 1
ATOM 2266 O O . SER A 1 279 ? 1.869 -13.510 -10.476 1.00 61.97 279 SER A O 1
ATOM 2268 N N . LYS A 1 280 ? -0.006 -13.953 -11.639 1.00 81.19 280 LYS A N 1
ATOM 2269 C CA . LYS A 1 280 ? -0.881 -13.153 -10.776 1.00 81.19 280 LYS A CA 1
ATOM 2270 C C . LYS A 1 280 ? -0.998 -13.842 -9.415 1.00 81.19 280 LYS A C 1
ATOM 2272 O O . LYS A 1 280 ? -1.375 -15.007 -9.358 1.00 81.19 280 LYS A O 1
ATOM 2277 N N . PHE A 1 281 ? -0.681 -13.109 -8.356 1.00 88.56 281 PHE A N 1
ATOM 2278 C CA . PHE A 1 281 ? -0.911 -13.517 -6.977 1.00 88.56 281 PHE A CA 1
ATOM 2279 C C . PHE A 1 281 ? -2.275 -12.998 -6.519 1.00 88.56 281 PHE A C 1
ATOM 2281 O O . PHE A 1 281 ? -2.600 -11.833 -6.778 1.00 88.56 281 PHE A O 1
ATOM 2288 N N . ASP A 1 282 ? -3.061 -13.837 -5.847 1.00 92.44 282 ASP A N 1
ATOM 2289 C CA . ASP A 1 282 ? -4.359 -13.449 -5.302 1.00 92.44 282 ASP A CA 1
ATOM 2290 C C . ASP A 1 282 ? -4.522 -13.957 -3.864 1.00 92.44 282 ASP A C 1
ATOM 2292 O O . ASP A 1 282 ? -4.560 -15.159 -3.617 1.00 92.44 282 ASP A O 1
ATOM 2296 N N . LEU A 1 283 ? -4.596 -13.035 -2.901 1.00 94.31 283 LEU A N 1
ATOM 2297 C CA . LEU A 1 283 ? -4.729 -13.352 -1.480 1.00 94.31 283 LEU A CA 1
ATOM 2298 C C . LEU A 1 283 ? -5.970 -14.208 -1.192 1.00 94.31 283 LEU A C 1
ATOM 2300 O O . LEU A 1 283 ? -5.897 -15.090 -0.340 1.00 94.31 283 LEU A O 1
ATOM 2304 N N . HIS A 1 284 ? -7.081 -13.989 -1.904 1.00 94.44 284 HIS A N 1
ATOM 2305 C CA . HIS A 1 284 ? -8.310 -14.772 -1.730 1.00 94.44 284 HIS A CA 1
ATOM 2306 C C . HIS A 1 284 ? -8.206 -16.187 -2.287 1.00 94.44 284 HIS A C 1
ATOM 2308 O O . HIS A 1 284 ? -8.983 -17.044 -1.872 1.00 94.44 284 HIS A O 1
ATOM 2314 N N . ASP A 1 285 ? -7.301 -16.443 -3.227 1.00 92.94 285 ASP A N 1
ATOM 2315 C CA . ASP A 1 285 ? -7.057 -17.795 -3.731 1.00 92.94 285 ASP A CA 1
ATOM 2316 C C . ASP A 1 285 ? -6.058 -18.534 -2.831 1.00 92.94 285 ASP A C 1
ATOM 2318 O O . ASP A 1 285 ? -6.233 -19.718 -2.556 1.00 92.94 285 ASP A O 1
ATOM 2322 N N . GLU A 1 286 ? -5.046 -17.825 -2.325 1.00 93.56 286 GLU A N 1
ATOM 2323 C CA . GLU A 1 286 ? -3.950 -18.415 -1.548 1.00 93.56 286 GLU A CA 1
ATOM 2324 C C . GLU A 1 286 ? -4.283 -18.611 -0.060 1.00 93.56 286 GLU A C 1
ATOM 2326 O O . GLU A 1 286 ? -3.838 -19.582 0.548 1.00 93.56 286 GLU A O 1
ATOM 2331 N N . PHE A 1 287 ? -5.067 -17.710 0.544 1.00 94.94 287 PHE A N 1
ATOM 2332 C CA . PHE A 1 287 ? -5.272 -17.666 2.001 1.00 94.94 287 PHE A CA 1
ATOM 2333 C C . PHE A 1 287 ? -6.737 -17.738 2.431 1.00 94.94 287 PHE A C 1
ATOM 2335 O O . PHE A 1 287 ? -7.059 -17.403 3.570 1.00 94.94 287 PHE A O 1
ATOM 2342 N N . ARG A 1 288 ? -7.641 -18.189 1.554 1.00 93.06 288 ARG A N 1
ATOM 2343 C CA . ARG A 1 288 ? -9.071 -18.318 1.888 1.00 93.06 288 ARG A CA 1
ATOM 2344 C C . ARG A 1 288 ? -9.318 -19.165 3.129 1.00 93.06 288 ARG A C 1
ATOM 2346 O O . ARG A 1 288 ? -10.078 -18.771 4.001 1.00 93.06 288 ARG A O 1
ATOM 2353 N N . ASP A 1 289 ? -8.662 -20.321 3.182 1.00 92.38 289 ASP A N 1
ATOM 2354 C CA . ASP A 1 289 ? -8.906 -21.333 4.211 1.00 92.38 289 ASP A CA 1
ATOM 2355 C C . ASP A 1 289 ? -8.145 -21.047 5.512 1.00 92.38 289 ASP A C 1
ATOM 2357 O O . ASP A 1 289 ? -8.476 -21.600 6.559 1.00 92.38 289 ASP A O 1
ATOM 2361 N N . THR A 1 290 ? -7.101 -20.215 5.450 1.00 94.19 290 THR A N 1
ATOM 2362 C CA . THR A 1 290 ? -6.222 -19.922 6.591 1.00 94.19 290 THR A CA 1
ATOM 2363 C C . THR A 1 290 ? -6.434 -18.534 7.182 1.00 94.19 290 THR A C 1
ATOM 2365 O O . THR A 1 290 ? -6.004 -18.294 8.307 1.00 94.19 290 THR A O 1
ATOM 2368 N N . GLY A 1 291 ? -7.037 -17.616 6.425 1.00 94.44 291 GLY A N 1
ATOM 2369 C CA . GLY A 1 291 ? -7.110 -16.203 6.773 1.00 94.44 291 GLY A CA 1
ATOM 2370 C C . GLY A 1 291 ? -5.753 -15.491 6.709 1.00 94.44 291 GLY A C 1
ATOM 2371 O O . GLY A 1 291 ? -4.728 -16.054 6.308 1.00 94.44 291 GLY A O 1
ATOM 2372 N N . LEU A 1 292 ? -5.763 -14.219 7.103 1.00 95.31 292 LEU A N 1
ATOM 2373 C CA . LEU A 1 292 ? -4.608 -13.328 7.188 1.00 95.31 292 LEU A CA 1
ATOM 2374 C C . LEU A 1 292 ? -4.409 -12.840 8.623 1.00 95.31 292 LEU A C 1
ATOM 2376 O O . LEU A 1 292 ? -5.367 -12.624 9.358 1.00 95.31 292 LEU A O 1
ATOM 2380 N N . GLN A 1 293 ? -3.160 -12.553 8.984 1.00 92.94 293 GLN A N 1
ATOM 2381 C CA . GLN A 1 293 ? -2.831 -11.824 10.207 1.00 92.94 293 GLN A CA 1
ATOM 2382 C C . GLN A 1 293 ? -2.474 -10.378 9.872 1.00 92.94 293 GLN A C 1
ATOM 2384 O O . GLN A 1 293 ? -1.504 -10.115 9.157 1.00 92.94 293 GLN A O 1
ATOM 2389 N N . ILE A 1 294 ? -3.256 -9.430 10.390 1.00 92.81 294 ILE A N 1
ATOM 2390 C CA . ILE A 1 294 ? -3.136 -8.004 10.075 1.00 92.81 294 ILE A CA 1
ATOM 2391 C C . ILE A 1 294 ? -2.879 -7.207 11.351 1.00 92.81 294 ILE A C 1
ATOM 2393 O O . ILE A 1 294 ? -3.589 -7.307 12.346 1.00 92.81 294 ILE A O 1
ATOM 2397 N N . ILE A 1 295 ? -1.852 -6.362 11.310 1.00 90.50 295 ILE A N 1
ATOM 2398 C CA . ILE A 1 295 ? -1.582 -5.389 12.366 1.00 90.50 295 ILE A CA 1
ATOM 2399 C C . ILE A 1 295 ? -2.284 -4.080 12.017 1.00 90.50 295 ILE A C 1
ATOM 2401 O O . ILE A 1 295 ? -1.957 -3.438 11.018 1.00 90.50 295 ILE A O 1
ATOM 2405 N N . VAL A 1 296 ? -3.184 -3.638 12.892 1.00 90.62 296 VAL A N 1
ATOM 2406 C CA . VAL A 1 296 ? -3.851 -2.339 12.776 1.00 90.62 296 VAL A CA 1
ATOM 2407 C C . VAL A 1 296 ? -3.223 -1.355 13.762 1.00 90.62 296 VAL A C 1
ATOM 2409 O O . VAL A 1 296 ? -3.165 -1.616 14.963 1.00 90.62 296 VAL A O 1
ATOM 2412 N N . LYS A 1 297 ? -2.759 -0.205 13.259 1.00 87.56 297 LYS A N 1
ATOM 2413 C CA . LYS A 1 297 ? -2.316 0.929 14.081 1.00 87.56 297 LYS A CA 1
ATOM 2414 C C . LYS A 1 297 ? -3.115 2.169 13.700 1.00 87.56 297 LYS A C 1
ATOM 2416 O O . LYS A 1 297 ? -3.132 2.544 12.532 1.00 87.56 297 LYS A O 1
ATOM 2421 N N . LEU A 1 298 ? -3.709 2.823 14.692 1.00 88.44 298 LEU A N 1
ATOM 2422 C CA . LEU A 1 298 ? -4.377 4.110 14.533 1.00 88.44 298 LEU A CA 1
ATOM 2423 C C . LEU A 1 298 ? -3.564 5.184 15.258 1.00 88.44 298 LEU A C 1
ATOM 2425 O O . LEU A 1 298 ? -3.166 5.001 16.409 1.00 88.44 298 LEU A O 1
ATOM 2429 N N . ALA A 1 299 ? -3.291 6.286 14.568 1.00 87.62 299 ALA A N 1
ATOM 2430 C CA . ALA A 1 299 ? -2.607 7.439 15.133 1.00 87.62 299 ALA A CA 1
ATOM 2431 C C . ALA A 1 299 ? -3.080 8.718 14.437 1.00 87.62 299 ALA A C 1
ATOM 2433 O O . ALA A 1 299 ? -3.340 8.697 13.231 1.00 87.62 299 ALA A O 1
ATOM 2434 N N . ASN A 1 300 ? -3.140 9.818 15.183 1.00 88.75 300 ASN A N 1
ATOM 2435 C CA . ASN A 1 300 ? -3.448 11.143 14.648 1.00 88.75 300 ASN A CA 1
ATOM 2436 C C . ASN A 1 300 ? -2.179 11.987 14.552 1.00 88.75 300 ASN A C 1
ATOM 2438 O O . ASN A 1 300 ? -1.319 11.933 15.429 1.00 88.75 300 ASN A O 1
ATOM 2442 N N . ILE A 1 301 ? -2.064 12.763 13.475 1.00 89.00 301 ILE A N 1
ATOM 2443 C CA . ILE A 1 301 ? -0.992 13.745 13.301 1.00 89.00 301 ILE A CA 1
ATOM 2444 C C . ILE A 1 301 ? -1.566 15.124 13.623 1.00 89.00 301 ILE A C 1
ATOM 2446 O O . ILE A 1 301 ? -2.468 15.600 12.937 1.00 89.00 301 ILE A O 1
ATOM 2450 N N . GLU A 1 302 ? -1.018 15.768 14.646 1.00 88.19 302 GLU A N 1
ATOM 2451 C CA . GLU A 1 302 ? -1.372 17.115 15.077 1.00 88.19 302 GLU A CA 1
ATOM 2452 C C . GLU A 1 302 ? -0.331 18.112 14.579 1.00 88.19 302 GLU A C 1
ATOM 2454 O O . GLU A 1 302 ? 0.839 18.086 14.969 1.00 88.19 302 GLU A O 1
ATOM 2459 N N . LEU A 1 303 ? -0.781 19.000 13.695 1.00 90.38 303 LEU A N 1
ATOM 2460 C CA . LEU A 1 303 ? 0.016 20.096 13.164 1.00 90.38 303 LEU A CA 1
ATOM 2461 C C . LEU A 1 303 ? -0.487 21.400 13.780 1.00 90.38 303 LEU A C 1
ATOM 2463 O O . LEU A 1 303 ? -1.679 21.704 13.726 1.00 90.38 303 LEU A O 1
ATOM 2467 N N . THR A 1 304 ? 0.425 22.176 14.360 1.00 88.75 304 THR A N 1
ATOM 2468 C CA . THR A 1 304 ? 0.137 23.509 14.911 1.00 88.75 304 THR A CA 1
ATOM 2469 C C . THR A 1 304 ? 0.892 24.570 14.113 1.00 88.75 304 THR A C 1
ATOM 2471 O O . THR A 1 304 ? 1.831 24.226 13.393 1.00 88.75 304 THR A O 1
ATOM 2474 N N . PRO A 1 305 ? 0.558 25.867 14.230 1.00 93.06 305 PRO A N 1
ATOM 2475 C CA . PRO A 1 305 ? 1.367 26.925 13.620 1.00 93.06 305 PRO A CA 1
ATOM 2476 C C . PRO A 1 305 ? 2.857 26.861 14.007 1.00 93.06 305 PRO A C 1
ATOM 2478 O O . PRO A 1 305 ? 3.720 27.191 13.198 1.00 93.06 305 PRO A O 1
ATOM 2481 N N . GLU A 1 306 ? 3.173 26.393 15.217 1.00 91.88 306 GLU A N 1
ATOM 2482 C CA . GLU A 1 306 ? 4.542 26.208 15.722 1.00 91.88 306 GLU A CA 1
ATOM 2483 C C . GLU A 1 306 ? 5.195 24.912 15.212 1.00 91.88 306 GLU A C 1
ATOM 2485 O O . GLU A 1 306 ? 6.422 24.805 15.160 1.00 91.88 306 GLU A O 1
ATOM 2490 N N . LYS A 1 307 ? 4.385 23.916 14.839 1.00 86.62 307 LYS A N 1
ATOM 2491 C CA . LYS A 1 307 ? 4.802 22.603 14.329 1.00 86.62 307 LYS A CA 1
ATOM 2492 C C . LYS A 1 307 ? 4.006 22.250 13.054 1.00 86.62 307 LYS A C 1
ATOM 2494 O O . LYS A 1 307 ? 3.241 21.287 13.080 1.00 86.62 307 LYS A O 1
ATOM 2499 N N . PRO A 1 308 ? 4.176 22.993 11.941 1.00 90.62 308 PRO A N 1
ATOM 2500 C CA . PRO A 1 308 ? 3.274 22.910 10.786 1.00 90.62 308 PRO A CA 1
ATOM 2501 C C . PRO A 1 308 ? 3.529 21.704 9.876 1.00 90.62 308 PRO A C 1
ATOM 2503 O O . PRO A 1 308 ? 2.725 21.415 8.998 1.00 90.62 308 PRO A O 1
ATOM 2506 N N . GLU A 1 309 ? 4.650 21.009 10.065 1.00 88.81 309 GLU A N 1
ATOM 2507 C CA . GLU A 1 309 ? 5.110 19.945 9.176 1.00 88.81 309 GLU A CA 1
ATOM 2508 C C . GLU A 1 309 ? 5.468 18.683 9.965 1.00 88.81 309 GLU A C 1
ATOM 2510 O O . GLU A 1 309 ? 6.042 18.745 11.060 1.00 88.81 309 GLU A O 1
ATOM 2515 N N . TYR A 1 310 ? 5.166 17.527 9.371 1.00 85.38 310 TYR A N 1
ATOM 2516 C CA . TYR A 1 310 ? 5.579 16.214 9.848 1.00 85.38 310 TYR A CA 1
ATOM 2517 C C . TYR A 1 310 ? 6.082 15.375 8.671 1.00 85.38 310 TYR A C 1
ATOM 2519 O O . TYR A 1 310 ? 5.318 14.995 7.791 1.00 85.38 310 TYR A O 1
ATOM 2527 N N . TYR A 1 311 ? 7.382 15.079 8.669 1.00 81.81 311 TYR A N 1
ATOM 2528 C CA . TYR A 1 311 ? 8.064 14.365 7.583 1.00 81.81 311 TYR A CA 1
ATOM 2529 C C . TYR A 1 311 ? 8.028 12.832 7.728 1.00 81.81 311 TYR A C 1
ATOM 2531 O O . TYR A 1 311 ? 8.691 12.125 6.972 1.00 81.81 311 TYR A O 1
ATOM 2539 N N . GLY A 1 312 ? 7.271 12.313 8.701 1.00 77.81 312 GLY A N 1
ATOM 2540 C CA . GLY A 1 312 ? 7.225 10.890 9.034 1.00 77.81 312 GLY A CA 1
ATOM 2541 C C . GLY A 1 312 ? 8.109 10.503 10.224 1.00 77.81 312 GLY A C 1
ATOM 2542 O O . GLY A 1 312 ? 8.864 11.309 10.771 1.00 77.81 312 GLY A O 1
ATOM 2543 N N . GLY A 1 313 ? 7.959 9.254 10.668 1.00 67.88 313 GLY A N 1
ATOM 2544 C CA . GLY A 1 313 ? 8.727 8.672 11.769 1.00 67.88 313 GLY A CA 1
ATOM 2545 C C . GLY A 1 313 ? 10.031 8.023 11.301 1.00 67.88 313 GLY A C 1
ATOM 2546 O O . GLY A 1 313 ? 10.264 7.848 10.107 1.00 67.88 313 GLY A O 1
ATOM 2547 N N . ALA A 1 314 ? 10.879 7.625 12.253 1.00 66.31 314 ALA A N 1
ATOM 2548 C CA . ALA A 1 314 ? 12.065 6.832 11.946 1.00 66.31 314 ALA A CA 1
ATOM 2549 C C . ALA A 1 314 ? 11.670 5.478 11.327 1.00 66.31 314 ALA A C 1
ATOM 2551 O O . ALA A 1 314 ? 10.809 4.763 11.853 1.00 66.31 314 ALA A O 1
ATOM 2552 N N . TRP A 1 315 ? 12.322 5.119 10.219 1.00 61.06 315 TRP A N 1
ATOM 2553 C CA . TRP A 1 315 ? 12.131 3.830 9.562 1.00 61.06 315 TRP A CA 1
ATOM 2554 C C . TRP A 1 315 ? 12.580 2.694 10.480 1.00 61.06 315 TRP A C 1
ATOM 2556 O O . TRP A 1 315 ? 13.704 2.688 10.976 1.00 61.06 315 TRP A O 1
ATOM 2566 N N . HIS A 1 316 ? 11.704 1.718 10.683 1.00 63.97 316 HIS A N 1
ATOM 2567 C CA . HIS A 1 316 ? 12.006 0.479 11.386 1.00 63.97 316 HIS A CA 1
ATOM 2568 C C . HIS A 1 316 ? 11.278 -0.669 10.690 1.00 63.97 316 HIS A C 1
ATOM 2570 O O . HIS A 1 316 ? 10.145 -0.514 10.232 1.00 63.97 316 HIS A O 1
ATOM 2576 N N . VAL A 1 317 ? 11.938 -1.820 10.589 1.00 58.25 317 VAL A N 1
ATOM 2577 C CA . VAL A 1 317 ? 11.346 -3.028 10.010 1.00 58.25 317 VAL A CA 1
ATOM 2578 C C . VAL A 1 317 ? 10.597 -3.764 11.112 1.00 58.25 317 VAL A C 1
ATOM 2580 O O . VAL A 1 317 ? 11.152 -4.019 12.180 1.00 58.25 317 VAL A O 1
ATOM 2583 N N . LYS A 1 318 ? 9.335 -4.102 10.851 1.00 61.12 318 LYS A N 1
ATOM 2584 C CA . LYS A 1 318 ? 8.540 -4.986 11.705 1.00 61.12 318 LYS A CA 1
ATOM 2585 C C . LYS A 1 318 ? 8.394 -6.310 10.986 1.00 61.12 318 LYS A C 1
ATOM 2587 O O . LYS A 1 318 ? 8.003 -6.327 9.822 1.00 61.12 318 LYS A O 1
ATOM 2592 N N . VAL A 1 319 ? 8.706 -7.396 11.675 1.00 54.50 319 VAL A N 1
ATOM 2593 C CA . VAL A 1 319 ? 8.580 -8.744 11.126 1.00 54.50 319 VAL A CA 1
ATOM 2594 C C . VAL A 1 319 ? 7.495 -9.457 11.928 1.00 54.50 319 VAL A C 1
ATOM 2596 O O . VAL A 1 319 ? 7.664 -9.600 13.141 1.00 54.50 319 VAL A O 1
ATOM 2599 N N . PRO A 1 320 ? 6.371 -9.854 11.304 1.00 49.34 320 PRO A N 1
ATOM 2600 C CA . PRO A 1 320 ? 5.409 -10.738 11.939 1.00 49.34 320 PRO A CA 1
ATOM 2601 C C . PRO A 1 320 ? 6.087 -12.073 12.237 1.00 49.34 320 PRO A C 1
ATOM 2603 O O . PRO A 1 320 ? 6.735 -12.659 11.370 1.00 49.34 320 PRO A O 1
ATOM 2606 N N . SER A 1 321 ? 5.937 -12.561 13.459 1.00 49.28 321 SER A N 1
ATOM 2607 C CA . SER A 1 321 ? 6.308 -13.919 13.825 1.00 49.28 321 SER A CA 1
ATOM 2608 C C . SER A 1 321 ? 5.059 -14.789 13.764 1.00 49.28 321 SER A C 1
ATOM 2610 O O . SER A 1 321 ? 4.186 -14.651 14.617 1.00 49.28 321 SER A O 1
ATOM 2612 N N . GLY A 1 322 ? 4.957 -15.658 12.757 1.00 40.94 322 GLY A N 1
ATOM 2613 C CA . GLY A 1 322 ? 3.899 -16.661 12.695 1.00 40.94 322 GLY A CA 1
ATOM 2614 C C . GLY A 1 322 ? 4.084 -17.677 13.816 1.00 40.94 322 GLY A C 1
ATOM 2615 O O . GLY A 1 322 ? 4.986 -18.510 13.760 1.00 40.94 322 GLY A O 1
ATOM 2616 N N . THR A 1 323 ? 3.237 -17.617 14.835 1.00 38.16 323 THR A N 1
ATOM 2617 C CA . THR A 1 323 ? 3.004 -18.746 15.734 1.00 38.16 323 THR A CA 1
ATOM 2618 C C . THR A 1 323 ? 1.639 -19.312 15.392 1.00 38.16 323 THR A C 1
ATOM 2620 O O . THR A 1 323 ? 0.630 -18.684 15.697 1.00 38.16 323 THR A O 1
ATOM 2623 N N . ASN A 1 324 ? 1.609 -20.496 14.775 1.00 29.89 324 ASN A N 1
ATOM 2624 C CA . ASN A 1 324 ? 0.453 -21.376 14.926 1.00 29.89 324 ASN A CA 1
ATOM 2625 C C . ASN A 1 324 ? 0.398 -21.733 16.419 1.00 29.89 324 ASN A C 1
ATOM 2627 O O . ASN A 1 324 ? 1.195 -22.561 16.868 1.00 29.89 324 ASN A O 1
ATOM 2631 N N . LEU A 1 325 ? -0.429 -21.020 17.186 1.00 30.36 325 LEU A N 1
ATOM 2632 C CA . LEU A 1 325 ? -0.746 -21.357 18.575 1.00 30.36 325 LEU A CA 1
ATOM 2633 C C . LEU A 1 325 ? -1.825 -22.436 18.623 1.00 30.36 325 LEU A C 1
ATOM 2635 O O . LEU A 1 325 ? -2.782 -22.341 17.824 1.00 30.36 325 LEU A O 1
#

pLDDT: mean 78.02, std 14.95, range [29.89, 98.19]